Protein AF-A0A5M9JZ48-F1 (afdb_monomer_lite)

Organism: Monilinia fructicola (NCBI:txid38448)

Foldseek 3Di:
DVVVCPPPNDDPDDLPDQPDDVVNVVVVVVCVVVVFDPPDDPPCPPPPDLVQFQEEEEEACLQAPVNDDQPPDPVSNPDPPDDDGGNLRVCCVVSVVSNHHYDYAHLYVAQDDADFDDQVVFPPFDDDWDDPDLVPDDDTDDDDGHGDDDAQKWWFKDDPDDDDWDKWKWWDWLNDTFWTCVQFDHGHITTGDDDDDPPDDTDDIDIDIDGPPPDDIDIDITIHYDDPDPVSNVVSVVSVVVTQAYEYEFEADDGPRDDDPVPPDGPPPPPVPPVVQVVPPHHYDYGYD

Secondary structure (DSSP, 8-state):
-GGGTTTTS-----TT-----HHHHHHHHHHHHHH-------SS--S--TTT-SEEEEESGGGTTT---S-SS-TT---S---PPPHHHHHHHHHHHTT-EEEEE--S--SS-PPBPPGGG-SS-----B-SSTTS-SPPBP--------SSEEEEEE--S------EEEEEETTEEEEE-TT--TT-EEE------TTPPP----EEEE----SSS--EEEEEE----HHHHHHHHHHHHHSSEEEEE-----BTTB--TT-S--SS---TTTTHHHHSSS-EEEE--

InterPro domains:
  IPR036881 Glycoside hydrolase family 3 C-terminal domain superfamily [G3DSA:3.40.50.1700] (20-220)
  IPR050288 Cellulose-degrading glycosyl hydrolase 3 [PTHR42715] (2-260)

Structure (mmCIF, N/CA/C/O backbone):
data_AF-A0A5M9JZ48-F1
#
_entry.id   AF-A0A5M9JZ48-F1
#
loop_
_atom_site.group_PDB
_atom_site.id
_atom_site.type_symbol
_atom_site.label_atom_id
_atom_site.label_alt_id
_atom_site.label_comp_id
_atom_site.label_asym_id
_atom_site.label_entity_id
_atom_site.label_seq_id
_atom_site.pdbx_PDB_ins_code
_atom_site.Cartn_x
_atom_site.Cartn_y
_atom_site.Cartn_z
_atom_site.occupancy
_atom_site.B_iso_or_equiv
_atom_site.auth_seq_id
_atom_site.auth_comp_id
_atom_site.auth_asym_id
_atom_site.auth_atom_id
_atom_site.pdbx_PDB_model_num
ATOM 1 N N . MET A 1 1 ? -27.097 14.908 -26.640 1.00 78.12 1 MET A N 1
ATOM 2 C CA . MET A 1 1 ? -26.766 16.349 -26.533 1.00 78.12 1 MET A CA 1
ATOM 3 C C . MET A 1 1 ? -28.037 17.168 -26.395 1.00 78.12 1 MET A C 1
ATOM 5 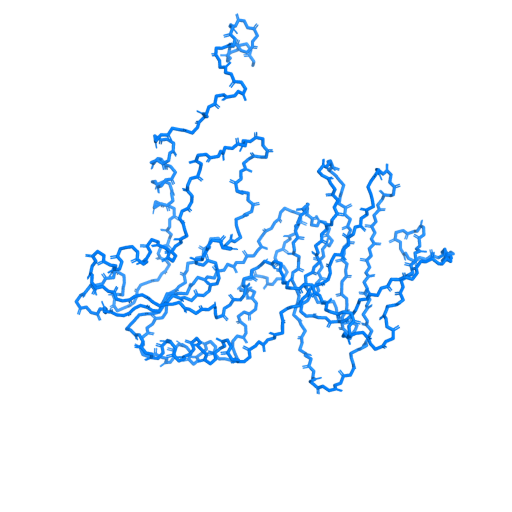O O . MET A 1 1 ? -28.305 17.547 -25.269 1.00 78.12 1 MET A O 1
ATOM 9 N N . PHE A 1 2 ? -28.843 17.343 -27.452 1.00 92.31 2 PHE A N 1
ATOM 10 C CA . PHE A 1 2 ? -30.148 18.035 -27.401 1.00 92.31 2 PHE A CA 1
ATOM 11 C C . PHE A 1 2 ? -31.048 17.584 -26.231 1.00 92.31 2 PHE A C 1
ATOM 13 O O . PHE A 1 2 ? -31.447 18.401 -25.417 1.00 92.31 2 PHE A O 1
ATOM 20 N N . GLU A 1 3 ? -31.246 16.272 -26.065 1.00 91.44 3 GLU A N 1
ATOM 21 C CA . GLU A 1 3 ? -32.002 15.653 -24.954 1.00 91.44 3 GLU A CA 1
ATOM 22 C C . GLU A 1 3 ? -31.533 16.052 -23.538 1.00 91.44 3 GLU A C 1
ATOM 24 O O . GLU A 1 3 ? -32.320 16.041 -22.599 1.00 91.44 3 GLU A O 1
ATOM 29 N N . PHE A 1 4 ? -30.265 16.443 -23.385 1.00 85.62 4 PHE A N 1
ATOM 30 C CA . PHE A 1 4 ? -29.664 16.878 -22.119 1.00 85.62 4 PHE A CA 1
ATOM 31 C C . PHE A 1 4 ? -29.453 18.405 -22.070 1.00 85.62 4 PHE A C 1
ATOM 33 O O . PHE A 1 4 ? -28.600 18.884 -21.330 1.00 85.62 4 PHE A O 1
ATOM 40 N N . GLY A 1 5 ? -30.142 19.172 -22.922 1.00 89.81 5 GLY A N 1
ATOM 41 C CA . GLY A 1 5 ? -30.055 20.637 -22.995 1.00 89.81 5 GLY A CA 1
ATOM 42 C C . GLY A 1 5 ? -28.746 21.204 -23.565 1.00 89.81 5 GLY A C 1
ATOM 43 O O . GLY A 1 5 ? -28.693 22.384 -23.873 1.00 89.81 5 GLY A O 1
ATOM 44 N N . VAL A 1 6 ? -27.707 20.387 -23.789 1.00 88.69 6 VAL A N 1
ATOM 45 C CA . VAL A 1 6 ? -26.307 20.806 -24.069 1.00 88.69 6 VAL A CA 1
ATOM 46 C C . VAL A 1 6 ? -26.122 21.710 -25.309 1.00 88.69 6 VAL A C 1
ATOM 48 O O . VAL A 1 6 ? -25.043 22.263 -25.507 1.00 88.69 6 VAL A O 1
ATOM 51 N N . VAL A 1 7 ? -27.139 21.846 -26.164 1.00 92.31 7 VAL A N 1
ATOM 52 C CA . VAL A 1 7 ? -27.124 22.722 -27.353 1.00 92.31 7 VAL A CA 1
ATOM 53 C C . VAL A 1 7 ? -28.113 23.888 -27.238 1.00 92.31 7 VAL A C 1
ATOM 55 O O . VAL A 1 7 ? -27.815 24.976 -27.726 1.00 92.31 7 VAL A O 1
ATOM 58 N N . ASP A 1 8 ? -29.257 23.668 -26.585 1.00 93.25 8 ASP A N 1
ATOM 59 C CA . ASP A 1 8 ? -30.424 24.556 -26.658 1.00 93.25 8 ASP A CA 1
ATOM 60 C C . ASP A 1 8 ? -30.665 25.336 -25.349 1.00 93.25 8 ASP A C 1
ATOM 62 O O . ASP A 1 8 ? -31.279 26.401 -25.374 1.00 93.25 8 ASP A O 1
ATOM 66 N N . GLU A 1 9 ? -30.153 24.840 -24.216 1.00 91.06 9 GLU A N 1
ATOM 67 C CA . GLU A 1 9 ? -30.253 25.469 -22.895 1.00 91.06 9 GLU A CA 1
ATOM 68 C C . GLU A 1 9 ? -28.939 26.186 -22.520 1.00 91.06 9 GLU A C 1
ATOM 70 O O . GLU A 1 9 ? -27.851 25.619 -22.687 1.00 91.06 9 GLU A O 1
ATOM 75 N N . PRO A 1 10 ? -28.983 27.414 -21.966 1.00 87.69 10 PRO A N 1
ATOM 76 C CA . PRO A 1 10 ? -27.787 28.094 -21.474 1.00 87.69 10 PRO A CA 1
ATOM 77 C C . PRO A 1 10 ? -27.109 27.323 -20.332 1.00 87.69 10 PRO A C 1
ATOM 79 O O . PRO A 1 10 ? -27.742 26.982 -19.333 1.00 87.69 10 PRO A O 1
ATOM 82 N N . VAL A 1 11 ? -25.793 27.109 -20.427 1.00 86.38 11 VAL A N 1
ATOM 83 C CA . VAL A 1 11 ? -25.014 26.472 -19.352 1.00 86.38 11 VAL A CA 1
ATOM 84 C C . VAL A 1 11 ? -25.011 27.366 -18.107 1.00 86.38 11 VAL A C 1
ATOM 86 O O . VAL A 1 11 ? -24.460 28.464 -18.122 1.00 86.38 11 VAL A O 1
ATOM 89 N N . THR A 1 12 ? -25.613 26.879 -17.021 1.00 84.69 12 THR A N 1
ATOM 90 C CA . THR A 1 12 ? -25.760 27.598 -15.740 1.00 84.69 12 THR A CA 1
ATOM 91 C C . THR A 1 12 ? -24.624 27.349 -14.743 1.00 84.69 12 THR A C 1
ATOM 93 O O . THR A 1 12 ? -24.507 28.070 -13.753 1.00 84.69 12 THR A O 1
ATOM 96 N N . GLY A 1 13 ? -23.787 26.334 -14.980 1.00 82.81 13 GLY A N 1
ATOM 97 C CA . GLY A 1 13 ? -22.618 26.022 -14.153 1.00 82.81 13 GLY A CA 1
ATOM 98 C C . GLY A 1 13 ? -21.387 26.875 -14.483 1.00 82.81 13 GLY A C 1
ATOM 99 O O . GLY A 1 13 ? -21.323 27.532 -15.519 1.00 82.81 13 GLY A O 1
ATOM 100 N N . SER A 1 14 ? -20.370 26.813 -13.619 1.00 82.50 14 SER A N 1
ATOM 101 C CA . SER A 1 14 ? -19.037 27.379 -13.876 1.00 82.50 14 SER A CA 1
ATOM 102 C C . SER A 1 14 ? -17.964 26.299 -13.786 1.00 82.50 14 SER A C 1
ATOM 104 O O . SER A 1 14 ? -17.999 25.425 -12.925 1.00 82.50 14 SER A O 1
ATOM 106 N N . GLU A 1 15 ? -16.950 26.446 -14.630 1.00 77.75 15 GLU A N 1
ATOM 107 C CA . GLU A 1 15 ? -15.680 25.725 -14.635 1.00 77.75 15 GLU A CA 1
ATOM 108 C C . GLU A 1 15 ? -14.850 25.886 -13.344 1.00 77.75 15 GLU A C 1
ATOM 110 O O . GLU A 1 15 ? -13.867 25.176 -13.152 1.00 77.75 15 GLU A O 1
ATOM 115 N N . LYS A 1 16 ? -15.236 26.821 -12.463 1.00 76.56 16 LYS A N 1
ATOM 116 C CA . LYS A 1 16 ? -14.658 27.035 -11.125 1.00 76.56 16 LYS A CA 1
ATOM 117 C C . LYS A 1 16 ? -15.596 26.606 -9.987 1.00 76.56 16 LYS A C 1
ATOM 119 O O . LYS A 1 16 ? -15.284 26.853 -8.823 1.00 76.56 16 LYS A O 1
ATOM 124 N N . GLY A 1 17 ? -16.756 26.024 -10.299 1.00 76.50 17 GLY A N 1
ATOM 125 C CA . GLY A 1 17 ? -17.706 25.546 -9.297 1.00 76.50 17 GLY A CA 1
ATOM 126 C C . GLY A 1 17 ? -17.156 24.345 -8.526 1.00 76.50 17 GLY A C 1
ATOM 127 O O . GLY A 1 17 ? -16.660 23.392 -9.125 1.00 76.50 17 GLY A O 1
ATOM 128 N N . VAL A 1 18 ? -17.268 24.366 -7.196 1.00 76.81 18 VAL A N 1
ATOM 129 C CA . VAL A 1 18 ? -16.944 23.199 -6.363 1.00 76.81 18 VAL A CA 1
ATOM 130 C C . VAL A 1 18 ? -18.074 22.182 -6.519 1.00 76.81 18 VAL A C 1
ATOM 132 O O . VAL A 1 18 ? -19.159 22.360 -5.976 1.00 76.81 18 VAL A O 1
ATOM 135 N N . ALA A 1 19 ? -17.826 21.122 -7.291 1.00 78.44 19 ALA A N 1
ATOM 136 C CA . ALA A 1 19 ? -18.808 20.065 -7.551 1.00 78.44 19 ALA A CA 1
ATOM 137 C C . ALA A 1 19 ? -19.012 19.103 -6.360 1.00 78.44 19 ALA A C 1
ATOM 139 O O . ALA A 1 19 ? -19.922 18.277 -6.378 1.00 78.44 19 ALA A O 1
ATOM 140 N N . ARG A 1 20 ? -18.162 19.175 -5.330 1.00 79.94 20 ARG A N 1
ATOM 141 C CA . ARG A 1 20 ? -18.218 18.336 -4.128 1.00 79.94 20 ARG A CA 1
ATOM 142 C C . ARG A 1 20 ? -19.076 19.014 -3.052 1.00 79.94 20 ARG A C 1
ATOM 144 O O . ARG A 1 20 ? -18.706 20.063 -2.535 1.00 79.94 20 ARG A O 1
ATOM 151 N N . THR A 1 21 ? -20.220 18.415 -2.735 1.00 84.69 21 THR A N 1
ATOM 152 C CA . THR A 1 21 ? -21.117 18.809 -1.633 1.00 84.69 21 THR A CA 1
ATOM 153 C C . THR A 1 21 ? -20.935 17.867 -0.440 1.00 84.69 21 THR A C 1
ATOM 155 O O . THR A 1 21 ? -20.245 16.852 -0.560 1.00 84.69 21 THR A O 1
ATOM 158 N N . GLN A 1 22 ? -21.571 18.168 0.699 1.00 86.81 22 GLN A N 1
ATOM 159 C CA . GLN A 1 22 ? -21.637 17.213 1.811 1.00 86.81 22 GLN A CA 1
ATOM 160 C C . GLN A 1 22 ? -22.385 15.941 1.387 1.00 86.81 22 GLN A C 1
ATOM 162 O O . GLN A 1 22 ? -21.869 14.852 1.581 1.00 86.81 22 GLN A O 1
ATOM 167 N N . ASP A 1 23 ? -23.505 16.076 0.673 1.00 89.56 23 ASP A N 1
ATOM 168 C CA . ASP A 1 23 ? -24.294 14.963 0.130 1.00 89.56 23 ASP A CA 1
ATOM 169 C C . ASP A 1 23 ? -23.437 13.999 -0.723 1.00 89.56 23 ASP A C 1
ATOM 171 O O . ASP A 1 23 ? -23.608 12.782 -0.669 1.00 89.56 23 ASP A O 1
ATOM 175 N N . HIS A 1 24 ? -22.475 14.529 -1.494 1.00 88.12 24 HIS A N 1
ATOM 176 C CA . HIS A 1 24 ? -21.524 13.718 -2.262 1.00 88.12 24 HIS A CA 1
ATOM 177 C C . HIS A 1 24 ? -20.494 13.001 -1.372 1.00 88.12 24 HIS A C 1
ATOM 179 O O . HIS A 1 24 ? -20.071 11.897 -1.716 1.00 88.12 24 HIS A O 1
ATOM 185 N N . LEU A 1 25 ? -20.089 13.590 -0.242 1.00 85.44 25 LEU A N 1
ATOM 186 C CA . LEU A 1 25 ? -19.209 12.947 0.741 1.00 85.44 25 LEU A CA 1
ATOM 187 C C . LEU A 1 25 ? -19.952 11.854 1.524 1.00 85.44 25 LEU A C 1
ATOM 189 O O . LEU A 1 25 ? -19.452 10.736 1.597 1.00 85.44 25 LEU A O 1
ATOM 193 N N . ASP A 1 26 ? -21.158 12.140 2.012 1.00 90.12 26 ASP A N 1
ATOM 194 C CA . ASP A 1 26 ? -22.003 11.212 2.777 1.00 90.12 26 ASP A CA 1
ATOM 195 C C . ASP A 1 26 ? -22.386 9.980 1.935 1.00 90.12 26 ASP A C 1
ATOM 197 O O . ASP A 1 26 ? -22.324 8.840 2.405 1.00 90.12 26 ASP A O 1
ATOM 201 N N . LEU A 1 27 ? -22.706 10.186 0.651 1.00 93.62 27 LEU A N 1
ATOM 202 C CA . LEU A 1 27 ? -22.925 9.097 -0.303 1.00 93.62 27 LEU A CA 1
ATOM 203 C C . LEU A 1 27 ? -21.637 8.305 -0.575 1.00 93.62 27 LEU A C 1
ATOM 205 O O . LEU A 1 27 ? -21.685 7.081 -0.649 1.00 93.62 27 LEU A O 1
ATOM 209 N N . THR A 1 28 ? -20.482 8.971 -0.695 1.00 88.56 28 THR A N 1
ATOM 210 C CA . THR A 1 28 ? -19.191 8.281 -0.885 1.00 88.56 28 THR A CA 1
ATOM 211 C C . THR A 1 28 ? -18.834 7.425 0.332 1.00 88.56 28 THR A C 1
ATOM 213 O O . THR A 1 28 ? -18.385 6.293 0.164 1.00 88.56 28 THR A O 1
ATOM 216 N N . GLN A 1 29 ? -19.078 7.926 1.547 1.00 89.25 29 GLN A N 1
ATOM 217 C CA . GLN A 1 29 ? -18.900 7.166 2.784 1.00 89.25 29 GLN A CA 1
ATOM 218 C C . GLN A 1 29 ? -19.852 5.964 2.832 1.00 89.25 29 GLN A C 1
ATOM 220 O O . GLN A 1 29 ? -19.397 4.853 3.077 1.00 89.25 29 GLN A O 1
ATOM 225 N N . THR A 1 30 ? -21.136 6.156 2.514 1.00 95.38 30 THR A N 1
ATOM 226 C CA . THR A 1 30 ? -22.128 5.067 2.481 1.00 95.38 30 THR A CA 1
ATOM 227 C C . THR A 1 30 ? -21.719 3.965 1.496 1.00 95.38 30 THR A C 1
ATOM 229 O O . THR A 1 30 ? -21.718 2.790 1.847 1.00 95.38 30 THR A O 1
ATOM 232 N N . LEU A 1 31 ? -21.290 4.332 0.282 1.00 95.25 31 LEU A N 1
ATOM 233 C CA . LEU A 1 31 ? -20.820 3.379 -0.732 1.00 95.25 31 LEU A CA 1
ATOM 234 C C . LEU A 1 31 ? -19.536 2.641 -0.315 1.00 95.25 31 LEU A C 1
ATOM 236 O O . LEU A 1 31 ? -19.347 1.489 -0.702 1.00 95.25 31 LEU A O 1
ATOM 240 N N . ALA A 1 32 ? -18.662 3.276 0.470 1.00 91.19 32 ALA A N 1
ATOM 241 C CA . ALA A 1 32 ? -17.486 2.622 1.039 1.00 91.19 32 ALA A CA 1
ATOM 242 C C . ALA A 1 32 ? -17.865 1.654 2.175 1.00 91.19 32 ALA A C 1
ATOM 244 O O . ALA A 1 32 ? -17.390 0.522 2.196 1.00 91.19 32 ALA A O 1
ATOM 245 N N . GLU A 1 33 ? -18.753 2.062 3.086 1.00 91.81 33 GLU A N 1
ATOM 246 C CA . GLU A 1 33 ? -19.231 1.233 4.199 1.00 91.81 33 GLU A CA 1
ATOM 247 C C . GLU A 1 33 ? -20.012 -0.001 3.714 1.00 91.81 33 GLU A C 1
ATOM 249 O O . GLU A 1 33 ? -19.767 -1.107 4.195 1.00 91.81 33 GLU A O 1
ATOM 254 N N . GLU A 1 34 ? -20.893 0.155 2.720 1.00 96.12 34 GLU A N 1
ATOM 255 C CA . GLU A 1 34 ? -21.632 -0.955 2.097 1.00 96.12 34 GLU A CA 1
ATOM 256 C C . GLU A 1 34 ? -20.759 -1.819 1.164 1.00 96.12 34 GLU A C 1
ATOM 258 O O . GLU A 1 34 ? -21.084 -2.982 0.914 1.00 96.12 34 GLU A O 1
ATOM 263 N N . GLY A 1 35 ? -19.641 -1.282 0.661 1.00 95.06 35 GLY A N 1
ATOM 264 C CA . GLY A 1 35 ? -18.700 -1.990 -0.214 1.00 95.06 35 GLY A CA 1
ATOM 265 C C . GLY A 1 35 ? -17.728 -2.938 0.505 1.00 95.06 35 GLY A C 1
ATOM 266 O O . GLY A 1 35 ? -17.142 -3.815 -0.134 1.00 95.06 35 GLY A O 1
ATOM 267 N N . ILE A 1 36 ? -17.544 -2.800 1.823 1.00 94.12 36 ILE A N 1
ATOM 268 C CA . ILE A 1 36 ? -16.573 -3.595 2.592 1.00 94.12 36 ILE A CA 1
ATOM 269 C C . ILE A 1 36 ? -17.087 -5.021 2.848 1.00 94.12 36 ILE A C 1
ATOM 271 O O . ILE A 1 36 ? -18.057 -5.253 3.570 1.00 94.12 36 ILE A O 1
ATOM 275 N N . VAL A 1 37 ? -16.368 -6.018 2.321 1.00 96.06 37 VAL A N 1
ATOM 276 C CA . VAL A 1 37 ? -16.706 -7.441 2.484 1.00 96.06 37 VAL A CA 1
ATOM 277 C C . VAL A 1 37 ? -15.948 -8.067 3.659 1.00 96.06 37 VAL A C 1
ATOM 279 O O . VAL A 1 37 ? -14.735 -8.267 3.613 1.00 96.06 37 VAL A O 1
ATOM 282 N N . LEU A 1 38 ? -16.672 -8.470 4.708 1.00 95.06 38 LEU A N 1
ATOM 283 C CA . LEU A 1 38 ? -16.107 -9.203 5.848 1.00 95.06 38 LEU A CA 1
ATOM 284 C C . LEU A 1 38 ? -15.852 -10.683 5.499 1.00 95.06 38 LEU A C 1
ATOM 286 O O . LEU A 1 38 ? -16.641 -11.565 5.836 1.00 95.06 38 LEU A O 1
ATOM 290 N N . LEU A 1 39 ? -14.721 -10.965 4.845 1.00 96.12 39 LEU A N 1
ATOM 291 C CA . LEU A 1 39 ? -14.353 -12.308 4.362 1.00 96.12 39 LEU A CA 1
ATOM 292 C C . LEU A 1 39 ? -14.231 -13.374 5.470 1.00 96.12 39 LEU A C 1
ATOM 294 O O . LEU A 1 39 ? -14.404 -14.566 5.214 1.00 96.12 39 LEU A O 1
ATOM 298 N N . LYS A 1 40 ? -13.893 -12.974 6.703 1.00 93.94 40 LYS A N 1
ATOM 299 C CA . LYS A 1 40 ? -13.665 -13.882 7.837 1.00 93.94 40 LYS A CA 1
ATOM 300 C C . LYS A 1 40 ? -13.797 -13.124 9.160 1.00 93.94 40 LYS A C 1
ATOM 302 O O . LYS A 1 40 ? -13.259 -12.036 9.307 1.00 93.94 40 LYS A O 1
ATOM 307 N N . ASN A 1 41 ? -14.447 -13.732 10.151 1.00 94.44 41 ASN A N 1
ATOM 308 C CA . ASN A 1 41 ? -14.472 -13.261 11.540 1.00 94.44 41 ASN A CA 1
ATOM 309 C C . ASN A 1 41 ? -14.494 -14.485 12.464 1.00 94.44 41 ASN A C 1
ATOM 311 O O . ASN A 1 41 ? -15.366 -15.343 12.352 1.00 94.44 41 ASN A O 1
ATOM 315 N N . THR A 1 42 ? -13.500 -14.628 13.339 1.00 93.56 42 THR A N 1
ATOM 316 C CA . THR A 1 42 ? -13.325 -15.822 14.184 1.00 93.56 42 THR A CA 1
ATOM 317 C C . THR A 1 42 ? -13.088 -15.388 15.624 1.00 93.56 42 THR A C 1
ATOM 319 O O . THR A 1 42 ? -12.303 -14.475 15.852 1.00 93.56 42 THR A O 1
ATOM 322 N N . ASN A 1 43 ? -13.714 -16.063 16.593 1.00 92.56 43 ASN A N 1
ATOM 323 C CA . ASN A 1 43 ? -13.723 -15.687 18.019 1.00 92.56 43 ASN A CA 1
ATOM 324 C C . ASN A 1 43 ? -14.412 -14.330 18.311 1.00 92.56 43 ASN A C 1
ATOM 326 O O . ASN A 1 43 ? -14.100 -13.708 19.331 1.00 92.56 43 ASN A O 1
ATOM 330 N N . ALA A 1 44 ? -15.307 -13.874 17.418 1.00 93.75 44 ALA A N 1
ATOM 331 C CA . ALA A 1 44 ? -15.960 -12.560 17.467 1.00 93.75 44 ALA A CA 1
ATOM 332 C C . ALA A 1 44 ? -14.954 -11.439 17.797 1.00 93.75 44 ALA A C 1
ATOM 334 O O . ALA A 1 44 ? -15.000 -10.820 18.861 1.00 93.75 44 ALA A O 1
ATOM 335 N N . THR A 1 45 ? -13.956 -11.264 16.926 1.00 93.56 45 THR A N 1
ATOM 336 C CA . THR A 1 45 ? -12.970 -10.176 17.064 1.00 93.56 45 THR A CA 1
ATOM 337 C C . THR A 1 45 ? -13.511 -8.862 16.506 1.00 93.56 45 THR A C 1
ATOM 339 O O . THR A 1 45 ? -13.130 -7.804 16.994 1.00 93.56 45 THR A O 1
ATOM 342 N N . LEU A 1 46 ? -14.416 -8.937 15.524 1.00 95.25 46 LEU A N 1
ATOM 343 C CA . LEU A 1 46 ? -15.181 -7.798 15.022 1.00 95.25 46 LEU A CA 1
ATOM 344 C C . LEU A 1 46 ? -16.674 -7.955 15.394 1.00 95.25 46 LEU A C 1
ATOM 346 O O . LEU A 1 46 ? -17.173 -9.085 15.336 1.00 95.25 46 LEU A O 1
ATOM 350 N N . PRO A 1 47 ? -17.395 -6.871 15.751 1.00 95.00 47 PRO A N 1
ATOM 351 C CA . PRO A 1 47 ? -16.875 -5.524 16.017 1.00 95.00 47 PRO A CA 1
ATOM 352 C C . PRO A 1 47 ? -15.898 -5.508 17.208 1.00 95.00 47 PRO A C 1
ATOM 354 O O . PRO A 1 47 ? -15.896 -6.428 18.026 1.00 95.00 47 PRO A O 1
ATOM 357 N N . ILE A 1 48 ? -15.035 -4.490 17.273 1.00 93.94 48 ILE A N 1
ATOM 358 C CA . ILE A 1 48 ? -13.993 -4.394 18.305 1.00 93.94 48 ILE A CA 1
ATOM 359 C C . ILE A 1 48 ? -14.653 -4.145 19.666 1.00 93.94 48 ILE A C 1
ATOM 361 O O . ILE A 1 48 ? -15.202 -3.077 19.923 1.00 93.94 48 ILE A O 1
ATOM 365 N N . ASP A 1 49 ? -14.592 -5.142 20.547 1.00 94.12 49 ASP A N 1
ATOM 366 C CA . ASP A 1 49 ? -15.090 -5.029 21.917 1.00 94.12 49 ASP A CA 1
ATOM 367 C C . ASP A 1 49 ? -14.093 -4.265 22.804 1.00 94.12 49 ASP A C 1
ATOM 369 O O . ASP A 1 49 ? -13.016 -4.762 23.148 1.00 94.12 49 ASP A O 1
ATOM 373 N N . VAL A 1 50 ? -14.494 -3.061 23.216 1.00 94.12 50 VAL A N 1
ATOM 374 C CA . VAL A 1 50 ? -13.730 -2.154 24.087 1.00 94.12 50 VAL A CA 1
ATOM 375 C C . VAL A 1 50 ? -13.461 -2.721 25.486 1.00 94.12 50 VAL A C 1
ATOM 377 O O . VAL A 1 50 ? -12.626 -2.178 26.208 1.00 94.12 50 VAL A O 1
ATOM 380 N N . LEU A 1 51 ? -14.167 -3.771 25.918 1.00 94.44 51 LEU A N 1
ATOM 381 C CA . LEU A 1 51 ? -13.916 -4.467 27.187 1.00 94.44 51 LEU A CA 1
ATOM 382 C C . LEU A 1 51 ? -12.816 -5.532 27.052 1.00 94.44 51 LEU A C 1
ATOM 384 O O . LEU A 1 51 ? -12.149 -5.853 28.034 1.00 94.44 51 LEU A O 1
ATOM 388 N N . LYS A 1 52 ? -12.623 -6.051 25.836 1.00 94.19 52 LYS A N 1
ATOM 389 C CA . LYS A 1 52 ? -11.712 -7.148 25.472 1.00 94.19 52 LYS A CA 1
ATOM 390 C C . LYS A 1 52 ? -10.374 -6.652 24.919 1.00 94.19 52 LYS A C 1
ATOM 392 O O . LYS A 1 52 ? -9.362 -7.322 25.103 1.00 94.19 52 LYS A O 1
ATOM 397 N N . TYR A 1 53 ? -10.369 -5.493 24.261 1.00 95.81 53 TYR A N 1
ATOM 398 C CA . TYR A 1 53 ? -9.195 -4.895 23.625 1.00 95.81 53 TYR A CA 1
ATOM 399 C C . TYR A 1 53 ? -8.943 -3.487 24.181 1.00 95.81 53 TYR A C 1
ATOM 401 O O . TYR A 1 53 ? -9.809 -2.619 24.079 1.00 95.81 53 TYR A O 1
ATOM 409 N N . LYS A 1 54 ? -7.764 -3.250 24.777 1.00 97.25 54 LYS A N 1
ATOM 410 C CA . LYS A 1 54 ? -7.350 -1.938 25.318 1.00 97.25 54 LYS A CA 1
ATOM 411 C C . LYS A 1 54 ? -6.149 -1.331 24.603 1.00 97.25 54 LYS A C 1
ATOM 413 O O . LYS A 1 54 ? -5.918 -0.127 24.709 1.00 97.25 54 LYS A O 1
ATOM 418 N N . THR A 1 55 ? -5.419 -2.146 23.856 1.00 98.06 55 THR A N 1
ATOM 419 C CA . THR A 1 55 ? -4.262 -1.749 23.058 1.00 98.06 55 THR A CA 1
ATOM 420 C C . THR A 1 55 ? -4.377 -2.316 21.643 1.00 98.06 55 THR A C 1
ATOM 422 O O . THR A 1 55 ? -4.646 -3.506 21.462 1.00 98.06 55 THR A O 1
ATOM 425 N N . ILE A 1 56 ? -4.188 -1.460 20.637 1.00 97.81 56 ILE A N 1
ATOM 426 C CA . ILE A 1 56 ? -4.215 -1.817 19.215 1.00 97.81 56 ILE A CA 1
ATOM 427 C C . ILE A 1 56 ? -2.868 -1.464 18.580 1.00 97.81 56 ILE A C 1
ATOM 429 O O . ILE A 1 56 ? -2.407 -0.324 18.669 1.00 97.81 56 ILE A O 1
ATOM 433 N N . GLY A 1 57 ? -2.265 -2.439 17.903 1.00 97.12 57 GLY A N 1
ATOM 434 C CA . GLY A 1 57 ? -1.165 -2.220 16.969 1.00 97.12 57 GLY A CA 1
ATOM 435 C C . GLY A 1 57 ? -1.714 -2.097 15.552 1.00 97.12 57 GLY A C 1
ATOM 436 O O . GLY A 1 57 ? -2.433 -2.985 15.093 1.00 97.12 57 GLY A O 1
ATOM 437 N N . VAL A 1 58 ? -1.388 -1.009 14.862 1.00 96.38 58 VAL A N 1
ATOM 438 C CA . VAL A 1 58 ? -1.679 -0.812 13.439 1.00 96.38 58 VAL A CA 1
ATOM 439 C C . VAL A 1 58 ? -0.391 -0.998 12.645 1.00 96.38 58 VAL A C 1
ATOM 441 O O . VAL A 1 58 ? 0.651 -0.443 12.995 1.00 96.38 58 VAL A O 1
ATOM 444 N N . PHE A 1 59 ? -0.470 -1.781 11.576 1.00 93.88 59 PHE A N 1
ATOM 445 C CA . PHE A 1 59 ? 0.669 -2.194 10.765 1.00 93.88 59 PHE A CA 1
ATOM 446 C C . PHE A 1 59 ? 0.398 -1.945 9.282 1.00 93.88 59 PHE A C 1
ATOM 448 O O . PHE A 1 59 ? -0.746 -2.057 8.846 1.00 93.88 59 PHE A O 1
ATOM 455 N N . GLY A 1 60 ? 1.447 -1.668 8.508 1.00 90.12 60 GLY A N 1
ATOM 456 C CA . GLY A 1 60 ? 1.368 -1.439 7.065 1.00 90.12 60 GLY A CA 1
ATOM 457 C C . GLY A 1 60 ? 1.207 0.035 6.702 1.00 90.12 60 GLY A C 1
ATOM 458 O O . GLY A 1 60 ? 0.309 0.721 7.194 1.00 90.12 60 GLY A O 1
ATOM 459 N N . ILE A 1 61 ? 2.056 0.521 5.790 1.00 89.44 61 ILE A N 1
ATOM 460 C CA . ILE A 1 61 ? 2.030 1.921 5.333 1.00 89.44 61 ILE A CA 1
ATOM 461 C C . ILE A 1 61 ? 0.706 2.318 4.660 1.00 89.44 61 ILE A C 1
ATOM 463 O O . ILE A 1 61 ? 0.324 3.488 4.702 1.00 89.44 61 ILE A O 1
ATOM 467 N N . ASP A 1 62 ? -0.030 1.354 4.103 1.00 88.88 62 ASP A N 1
ATOM 468 C CA . ASP A 1 62 ? -1.321 1.573 3.439 1.00 88.88 62 ASP A CA 1
ATOM 469 C C . ASP A 1 62 ? -2.454 1.932 4.421 1.00 88.88 62 ASP A C 1
ATOM 471 O O . ASP A 1 62 ? -3.519 2.383 4.000 1.00 88.88 62 ASP A O 1
ATOM 475 N N . GLY A 1 63 ? -2.210 1.813 5.732 1.00 90.81 63 GLY A N 1
ATOM 476 C CA . GLY A 1 63 ? -3.059 2.391 6.775 1.00 90.81 63 GLY A CA 1
ATOM 477 C C . GLY A 1 63 ? -2.830 3.891 6.999 1.00 90.81 63 GLY A C 1
ATOM 478 O O . GLY A 1 63 ? -3.552 4.496 7.783 1.00 90.81 63 GLY A O 1
ATOM 479 N N . THR A 1 64 ? -1.837 4.504 6.347 1.00 92.25 64 THR A N 1
ATOM 480 C CA . THR A 1 64 ? -1.437 5.915 6.525 1.00 92.25 64 THR A CA 1
ATOM 481 C C . THR A 1 64 ? -1.755 6.767 5.290 1.00 92.25 64 THR A C 1
ATOM 483 O O . THR A 1 64 ? -2.111 6.245 4.236 1.00 92.25 64 THR A O 1
ATOM 486 N N . ASN A 1 65 ? -1.537 8.085 5.363 1.00 87.25 65 ASN A N 1
ATOM 487 C CA . ASN A 1 65 ? -1.674 9.003 4.217 1.00 87.25 65 ASN A CA 1
ATOM 488 C C . ASN A 1 65 ? -0.671 8.761 3.060 1.00 87.25 65 ASN A C 1
ATOM 490 O O . ASN A 1 65 ? -0.684 9.498 2.077 1.00 87.25 65 ASN A O 1
ATOM 494 N N . ALA A 1 66 ? 0.201 7.750 3.152 1.00 84.56 66 ALA A N 1
ATOM 495 C CA . ALA A 1 66 ? 1.025 7.272 2.038 1.00 84.56 66 ALA A CA 1
ATOM 496 C C . ALA A 1 66 ? 0.382 6.109 1.241 1.00 84.56 66 ALA A C 1
ATOM 498 O O . ALA A 1 66 ? 0.957 5.677 0.235 1.00 84.56 66 ALA A O 1
ATOM 499 N N . SER A 1 67 ? -0.804 5.640 1.652 1.00 81.62 67 SER A N 1
ATOM 500 C CA . SER A 1 67 ? -1.604 4.628 0.949 1.00 81.62 67 SER A CA 1
ATOM 501 C C . SER A 1 67 ? -1.806 4.972 -0.531 1.00 81.62 67 SER A C 1
ATOM 503 O O . SER A 1 67 ? -2.062 6.122 -0.900 1.00 81.62 67 SER A O 1
ATOM 505 N N . GLN A 1 68 ? -1.632 3.981 -1.406 1.00 69.31 68 GLN A N 1
ATOM 506 C CA . GLN A 1 68 ? -1.615 4.184 -2.856 1.00 69.31 68 GLN A CA 1
ATOM 507 C C . GLN A 1 68 ? -3.010 4.006 -3.472 1.00 69.31 68 GLN A C 1
ATOM 509 O O . GLN A 1 68 ? -3.349 2.921 -3.935 1.00 69.31 68 GLN A O 1
ATOM 514 N N . VAL A 1 69 ? -3.793 5.085 -3.575 1.00 66.38 69 VAL A N 1
ATOM 515 C CA . VAL A 1 69 ? -4.969 5.087 -4.466 1.00 66.38 69 VAL A CA 1
ATOM 516 C C . VAL A 1 69 ? -4.541 5.299 -5.922 1.00 66.38 69 VAL A C 1
ATOM 518 O O . VAL A 1 69 ? -3.685 6.138 -6.217 1.00 66.38 69 VAL A O 1
ATOM 521 N N . SER A 1 70 ? -5.141 4.540 -6.842 1.00 56.50 70 SER A N 1
ATOM 522 C CA . SER A 1 70 ? -4.863 4.603 -8.284 1.00 56.50 70 SER A CA 1
ATOM 523 C C . SER A 1 70 ? -5.200 5.971 -8.883 1.00 56.50 70 SER A C 1
ATOM 525 O O . SER A 1 70 ? -4.400 6.530 -9.634 1.00 56.50 70 SER A O 1
ATOM 527 N N . GLU A 1 71 ? -6.345 6.538 -8.495 1.00 60.16 71 GLU A N 1
ATOM 528 C CA . GLU A 1 71 ? -6.815 7.859 -8.913 1.00 60.16 71 GLU A CA 1
ATOM 529 C C . GLU A 1 71 ? -7.341 8.655 -7.706 1.00 60.16 71 GLU A C 1
ATOM 531 O O . GLU A 1 71 ? -8.500 8.544 -7.323 1.00 60.16 71 GLU A O 1
ATOM 536 N N . ASN A 1 72 ? -6.501 9.516 -7.114 1.00 51.97 72 ASN A N 1
ATOM 537 C CA . ASN A 1 72 ? -6.941 10.480 -6.082 1.00 51.97 72 ASN A CA 1
ATOM 538 C C . ASN A 1 72 ? -8.017 11.462 -6.604 1.00 51.97 72 ASN A C 1
ATOM 540 O O . ASN A 1 72 ? -8.766 12.052 -5.831 1.00 51.97 72 ASN A O 1
ATOM 544 N N . HIS A 1 73 ? -8.048 11.684 -7.920 1.00 53.12 73 HIS A N 1
ATOM 545 C CA . HIS A 1 73 ? -8.975 12.576 -8.608 1.00 53.12 73 HIS A CA 1
ATOM 546 C C . HIS A 1 73 ? -9.218 12.030 -10.016 1.00 53.12 73 HIS A C 1
ATOM 548 O O . HIS A 1 73 ? -8.254 11.663 -10.691 1.00 53.12 73 HIS A O 1
ATOM 554 N N . GLY A 1 74 ? -10.451 12.127 -10.523 1.00 51.31 74 GLY A N 1
ATOM 555 C CA . GLY A 1 74 ? -10.647 12.179 -11.972 1.00 51.31 74 GLY A CA 1
ATOM 556 C C . GLY A 1 74 ? -9.875 13.387 -12.517 1.00 51.31 74 GLY A C 1
ATOM 557 O O . GLY A 1 74 ? -10.036 14.491 -11.993 1.00 51.31 74 GLY A O 1
ATOM 558 N N . GLY A 1 75 ? -9.014 13.178 -13.520 1.00 49.59 75 GLY A N 1
ATOM 559 C CA . GLY A 1 75 ? -7.825 14.004 -13.825 1.00 49.59 75 GLY A CA 1
ATOM 560 C C . GLY A 1 75 ? -7.994 15.498 -14.163 1.00 49.59 75 GLY A C 1
ATOM 561 O O . GLY A 1 75 ? -7.019 16.139 -14.550 1.00 49.59 75 GLY A O 1
ATOM 562 N N . PHE A 1 76 ? -9.193 16.061 -14.015 1.00 51.91 76 PHE A N 1
ATOM 563 C CA . PHE A 1 76 ? -9.515 17.477 -14.221 1.00 51.91 76 PHE A CA 1
ATOM 564 C C . PHE A 1 76 ? -10.175 18.148 -12.998 1.00 51.91 76 PHE A C 1
ATOM 566 O O . PHE A 1 76 ? -10.334 19.368 -12.989 1.00 51.91 76 PHE A O 1
ATOM 573 N N . VAL A 1 77 ? -10.528 17.395 -11.947 1.00 55.88 77 VAL A N 1
ATOM 574 C CA . VAL A 1 77 ? -11.161 17.926 -10.724 1.00 55.88 77 VAL A CA 1
ATOM 575 C C . VAL A 1 77 ? -10.086 18.329 -9.711 1.00 55.88 77 VAL A C 1
ATOM 577 O O . VAL A 1 77 ? -9.758 17.582 -8.791 1.00 55.88 77 VAL A O 1
ATOM 580 N N . ILE A 1 78 ? -9.517 19.525 -9.886 1.00 53.81 78 ILE A N 1
ATOM 581 C CA . ILE A 1 78 ? -8.574 20.118 -8.924 1.00 53.81 78 ILE A CA 1
ATOM 582 C C . ILE A 1 78 ? -9.370 20.743 -7.771 1.00 53.81 78 ILE A C 1
ATOM 584 O O . ILE A 1 78 ? -9.732 21.918 -7.822 1.00 53.81 78 ILE A O 1
ATOM 588 N N . ASP A 1 79 ? -9.630 19.964 -6.723 1.00 61.12 79 ASP A N 1
ATOM 589 C CA . ASP A 1 79 ? -10.341 20.421 -5.527 1.00 61.12 79 ASP A CA 1
ATOM 590 C C . ASP A 1 79 ? -9.410 20.452 -4.309 1.00 61.12 79 ASP A C 1
ATOM 592 O O . ASP A 1 79 ? -8.776 19.460 -3.961 1.00 61.12 79 ASP A O 1
ATOM 596 N N . LYS A 1 80 ? -9.337 21.612 -3.650 1.00 63.75 80 LYS A N 1
ATOM 597 C CA . LYS A 1 80 ? -8.528 21.833 -2.439 1.00 63.75 80 LYS A CA 1
ATOM 598 C C . LYS A 1 80 ? -9.314 21.630 -1.141 1.00 63.75 80 LYS A C 1
ATOM 600 O O . LYS A 1 80 ? -8.749 21.822 -0.070 1.00 63.75 80 LYS A O 1
ATOM 605 N N . THR A 1 81 ? -10.604 21.306 -1.231 1.00 65.94 81 THR A N 1
ATOM 606 C CA . THR A 1 81 ? -11.492 21.074 -0.083 1.00 65.94 81 THR A CA 1
ATOM 607 C C . THR A 1 81 ? -11.647 19.592 0.270 1.00 65.94 81 THR A C 1
ATOM 609 O O . THR A 1 81 ? -12.248 19.272 1.291 1.00 65.94 81 THR A O 1
ATOM 612 N N . LEU A 1 82 ? -11.066 18.684 -0.526 1.00 69.25 82 LEU A N 1
ATOM 613 C CA . LEU A 1 82 ? -11.001 17.261 -0.203 1.00 69.25 82 LEU A CA 1
ATOM 614 C C . LEU A 1 82 ? -10.143 17.033 1.052 1.00 69.25 82 LEU A C 1
ATOM 616 O O . LEU A 1 82 ? -8.919 17.142 1.008 1.00 69.25 82 LEU A O 1
ATOM 620 N N . VAL A 1 83 ? -10.800 16.682 2.156 1.00 69.75 83 VAL A N 1
ATOM 621 C CA . VAL A 1 83 ? -10.156 16.191 3.377 1.00 69.75 83 VAL A CA 1
ATOM 622 C C . VAL A 1 83 ? -10.215 14.667 3.364 1.00 69.75 83 VAL A C 1
ATOM 624 O O . VAL A 1 83 ? -11.283 14.086 3.530 1.00 69.75 83 VAL A O 1
ATOM 627 N N . THR A 1 84 ? -9.070 14.022 3.161 1.00 75.81 84 THR A N 1
ATOM 628 C CA . THR A 1 84 ? -8.894 12.579 3.374 1.00 75.81 84 THR A CA 1
ATOM 629 C C . THR A 1 84 ? -8.267 12.343 4.744 1.00 75.81 84 THR A C 1
ATOM 631 O O . THR A 1 84 ? -7.169 12.843 4.990 1.00 75.81 84 THR A O 1
ATOM 634 N N . SER A 1 85 ? -8.914 11.557 5.603 1.00 85.00 85 SER A N 1
ATOM 635 C CA . SER A 1 85 ? -8.247 10.922 6.747 1.00 85.00 85 SER A CA 1
ATOM 636 C C . SER A 1 85 ? -7.692 9.564 6.320 1.00 85.00 85 SER A C 1
ATOM 638 O O . SER A 1 85 ? -8.349 8.841 5.569 1.00 85.00 85 SER A O 1
ATOM 640 N N . SER A 1 86 ? -6.530 9.170 6.839 1.00 90.94 86 SER A N 1
ATOM 641 C CA . SER A 1 86 ? -6.062 7.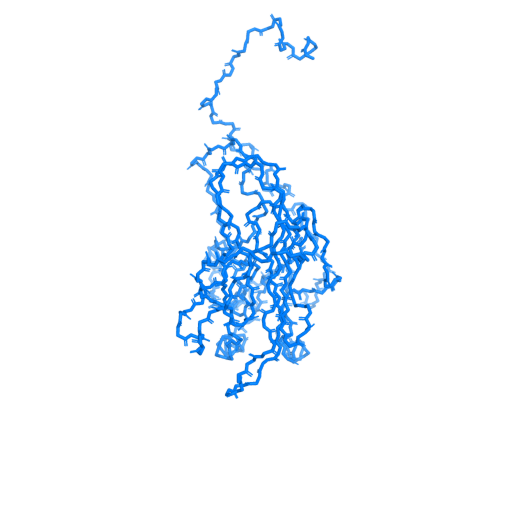786 6.711 1.00 90.94 86 SER A CA 1
ATOM 642 C C . SER A 1 86 ? -6.737 6.849 7.725 1.00 90.94 86 SER A C 1
ATOM 644 O O . SER A 1 86 ? -7.142 7.300 8.804 1.00 90.94 86 SER A O 1
ATOM 646 N N . PRO A 1 87 ? -6.820 5.532 7.444 1.00 94.19 87 PRO A N 1
ATOM 647 C CA . PRO A 1 87 ? -7.379 4.561 8.385 1.00 94.19 87 PRO A CA 1
ATOM 648 C C . PRO A 1 87 ? -6.736 4.608 9.779 1.00 94.19 87 PRO A C 1
ATOM 650 O O . PRO A 1 87 ? -7.434 4.502 10.784 1.00 94.19 87 PRO A O 1
ATOM 653 N N . LEU A 1 88 ? -5.420 4.828 9.864 1.00 95.81 88 LEU A N 1
ATOM 654 C CA . LEU A 1 88 ? -4.690 4.995 11.122 1.00 95.81 88 LEU A CA 1
ATOM 655 C C . LEU A 1 88 ? -5.190 6.204 11.927 1.00 95.81 88 LEU A C 1
ATOM 657 O O . LEU A 1 88 ? -5.318 6.106 13.144 1.00 95.81 88 LEU A O 1
ATOM 661 N N . GLU A 1 89 ? -5.473 7.334 11.280 1.00 95.44 89 GLU A N 1
ATOM 662 C CA . GLU A 1 89 ? -5.926 8.553 11.961 1.00 95.44 89 GLU A CA 1
ATOM 663 C C . GLU A 1 89 ? -7.339 8.393 12.527 1.00 95.44 89 GLU A C 1
ATOM 665 O O . GLU A 1 89 ? -7.578 8.767 13.678 1.00 95.44 89 GLU A O 1
ATOM 670 N N . GLU A 1 90 ? -8.244 7.756 11.780 1.00 94.69 90 GLU A N 1
ATOM 671 C CA . GLU A 1 90 ? -9.599 7.448 12.254 1.00 94.69 90 GLU A CA 1
ATOM 672 C C . GLU A 1 90 ? -9.603 6.357 13.341 1.00 94.69 90 GLU A C 1
ATOM 674 O O . GLU A 1 90 ? -10.298 6.496 14.349 1.00 94.69 90 GLU A O 1
ATOM 679 N N . ILE A 1 91 ? -8.746 5.331 13.239 1.00 96.62 91 ILE A N 1
ATOM 680 C CA . ILE A 1 91 ? -8.551 4.341 14.315 1.00 96.62 91 ILE A CA 1
ATOM 681 C C . ILE A 1 91 ? -7.971 5.009 15.576 1.00 96.62 91 ILE A C 1
ATOM 683 O O . ILE A 1 91 ? -8.426 4.722 16.682 1.00 96.62 91 ILE A O 1
ATOM 687 N N . ILE A 1 92 ? -7.016 5.938 15.448 1.00 97.44 92 ILE A N 1
ATOM 688 C CA . ILE A 1 92 ? -6.488 6.725 16.579 1.00 97.44 92 ILE A CA 1
ATOM 689 C C . ILE A 1 92 ? -7.582 7.610 17.202 1.00 97.44 92 ILE A C 1
ATOM 691 O O . ILE A 1 92 ? -7.620 7.767 18.425 1.00 97.44 92 ILE A O 1
ATOM 695 N N . LYS A 1 93 ? -8.452 8.215 16.387 1.00 96.62 93 LYS A N 1
ATOM 696 C CA . 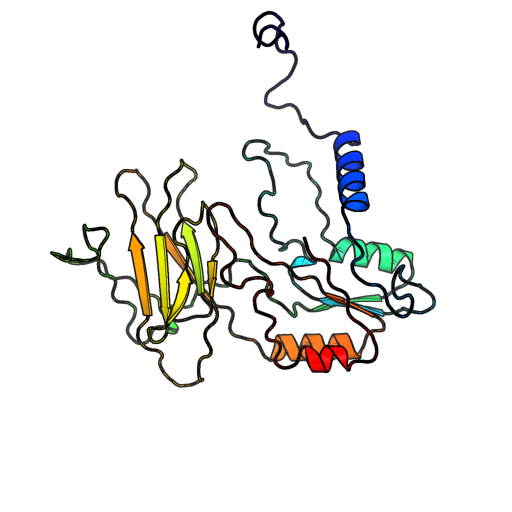LYS A 1 93 ? -9.556 9.085 16.820 1.00 96.62 93 LYS A CA 1
ATOM 697 C C . LYS A 1 93 ? -10.620 8.297 17.587 1.00 96.62 93 LYS A C 1
ATOM 699 O O . LYS A 1 93 ? -10.829 8.577 18.767 1.00 96.62 93 LYS A O 1
ATOM 704 N N . HIS A 1 94 ? -11.182 7.247 16.990 1.00 94.81 94 HIS A N 1
ATOM 705 C CA . HIS A 1 94 ? -12.143 6.370 17.664 1.00 94.81 94 HIS A CA 1
ATOM 706 C C . HIS A 1 94 ? -11.529 5.620 18.855 1.00 94.81 94 HIS A C 1
ATOM 708 O O . HIS A 1 94 ? -12.187 5.439 19.880 1.00 94.81 94 HIS A O 1
ATOM 714 N N . GLY A 1 95 ? -10.244 5.258 18.785 1.00 96.00 95 GLY A N 1
ATOM 715 C CA . GLY A 1 95 ? -9.511 4.692 19.916 1.00 96.00 95 GLY A CA 1
ATOM 716 C C . GLY A 1 95 ? -9.497 5.630 21.126 1.00 96.00 95 GLY A C 1
ATOM 717 O O . GLY A 1 95 ? -9.838 5.212 22.231 1.00 96.00 95 GLY A O 1
ATOM 718 N N . LYS A 1 96 ? -9.209 6.925 20.927 1.00 96.81 96 LYS A N 1
ATOM 719 C CA . LYS A 1 96 ? -9.277 7.942 21.996 1.00 96.81 96 LYS A CA 1
ATOM 720 C C . LYS A 1 96 ? -10.687 8.089 22.569 1.00 96.81 96 LYS A C 1
ATOM 722 O O . LYS A 1 96 ? -10.831 8.133 23.788 1.00 96.81 96 LYS A O 1
ATOM 727 N N . GLU A 1 97 ? -11.710 8.126 21.716 1.00 96.94 97 GLU A N 1
ATOM 728 C CA . GLU A 1 97 ? -13.124 8.205 22.124 1.00 96.94 97 GLU A CA 1
ATOM 729 C C . GLU A 1 97 ? -13.551 7.001 22.988 1.00 96.94 97 GLU A C 1
ATOM 731 O O . GLU A 1 97 ? -14.359 7.147 23.903 1.00 96.94 97 GLU A O 1
ATOM 736 N N . GLN A 1 98 ? -12.966 5.824 22.743 1.00 95.94 98 GLN A N 1
ATOM 737 C CA . GLN A 1 98 ? -13.270 4.563 23.434 1.00 95.94 98 GLN A CA 1
ATOM 738 C C . GLN A 1 98 ? -12.276 4.202 24.560 1.00 95.94 98 GLN A C 1
ATOM 740 O O . GLN A 1 98 ? -12.399 3.144 25.185 1.00 95.94 98 GLN A O 1
ATOM 745 N N . ASN A 1 99 ? -11.303 5.076 24.850 1.00 96.44 99 ASN A N 1
ATOM 746 C CA . ASN A 1 99 ? -10.196 4.840 25.786 1.00 96.44 99 ASN A CA 1
ATOM 747 C C . ASN A 1 99 ? -9.406 3.544 25.481 1.00 96.44 99 ASN A C 1
ATOM 749 O O . ASN A 1 99 ? -9.197 2.684 26.345 1.00 96.44 99 ASN A O 1
ATOM 753 N N . ILE A 1 100 ? -8.993 3.419 24.219 1.00 97.69 100 ILE A N 1
ATOM 754 C CA . ILE A 1 100 ? -8.095 2.406 23.662 1.00 97.69 100 ILE A CA 1
ATOM 755 C C . ILE A 1 100 ? -6.804 3.105 23.217 1.00 97.69 100 ILE A C 1
ATOM 757 O O . ILE A 1 100 ? -6.838 4.120 22.520 1.00 97.69 100 ILE A O 1
ATOM 761 N N . SER A 1 101 ? -5.652 2.550 23.595 1.00 97.94 101 SER A N 1
ATOM 762 C CA . SER A 1 101 ? -4.353 3.024 23.108 1.00 97.94 101 SER A CA 1
ATOM 763 C C . SER A 1 101 ? -4.066 2.456 21.719 1.00 97.94 101 SER A C 1
ATOM 765 O O . SER A 1 101 ? -4.217 1.253 21.502 1.00 97.94 101 SER A O 1
ATOM 767 N N . VAL A 1 102 ? -3.620 3.300 20.789 1.00 98.12 102 VAL A N 1
ATOM 768 C CA . VAL A 1 102 ? -3.283 2.911 19.413 1.00 98.12 102 VAL A CA 1
ATOM 769 C C . VAL A 1 102 ? -1.824 3.258 19.135 1.00 98.12 102 VAL A C 1
ATOM 771 O O . VAL A 1 102 ? -1.378 4.369 19.417 1.00 98.12 102 VAL A O 1
ATOM 774 N N . SER A 1 103 ? -1.075 2.301 18.596 1.00 97.88 103 SER A N 1
ATOM 775 C CA . SER A 1 103 ? 0.339 2.434 18.227 1.00 97.88 103 SER A CA 1
ATOM 776 C C . SER A 1 103 ? 0.568 1.918 16.808 1.00 97.88 103 SER A C 1
ATOM 778 O O . SER A 1 103 ? -0.178 1.063 16.339 1.00 97.88 103 SER A O 1
ATOM 780 N N . TYR A 1 104 ? 1.591 2.431 16.122 1.00 96.50 104 TYR A N 1
ATOM 781 C CA . TYR A 1 104 ? 1.871 2.125 14.716 1.00 96.50 104 TYR A CA 1
ATOM 782 C C . TYR A 1 104 ? 3.292 1.586 14.516 1.00 96.50 104 TYR A C 1
ATOM 784 O O . TYR A 1 104 ? 4.231 2.065 15.153 1.00 96.50 104 TYR A O 1
ATOM 792 N N . SER A 1 105 ? 3.449 0.638 13.592 1.00 94.00 105 SER A N 1
ATOM 793 C CA . SER A 1 105 ? 4.738 0.238 13.015 1.00 94.00 105 SER A CA 1
ATOM 794 C C . SER A 1 105 ? 4.578 0.033 11.510 1.00 94.00 105 SER A C 1
ATOM 796 O O . SER A 1 105 ? 3.546 -0.455 11.058 1.00 94.00 105 SER A O 1
ATOM 798 N N . GLU A 1 106 ? 5.593 0.386 10.718 1.00 86.38 106 GLU A N 1
ATOM 799 C CA . GLU A 1 106 ? 5.494 0.309 9.256 1.00 86.38 106 GLU A CA 1
ATOM 800 C C . GLU A 1 106 ? 5.230 -1.123 8.778 1.00 86.38 106 GLU A C 1
ATOM 802 O O . GLU A 1 106 ? 4.293 -1.317 8.015 1.00 86.38 106 GLU A O 1
ATOM 807 N N . ALA A 1 107 ? 5.985 -2.116 9.276 1.00 83.81 107 ALA A N 1
ATOM 808 C CA . ALA A 1 107 ? 5.942 -3.555 8.941 1.00 83.81 107 ALA A CA 1
ATOM 809 C C . ALA A 1 107 ? 6.108 -3.923 7.445 1.00 83.81 107 ALA A C 1
ATOM 811 O O . ALA A 1 107 ? 6.971 -4.730 7.104 1.00 83.81 107 ALA A O 1
ATOM 812 N N . TYR A 1 108 ? 5.335 -3.302 6.559 1.00 81.44 108 TYR A N 1
ATOM 813 C CA . TYR A 1 108 ? 5.307 -3.445 5.109 1.00 81.44 108 TYR A CA 1
ATOM 814 C C . TYR A 1 108 ? 5.458 -2.051 4.452 1.00 81.44 108 TYR A C 1
ATOM 816 O O . TYR A 1 108 ? 4.660 -1.160 4.755 1.00 81.44 108 TYR A O 1
ATOM 824 N N . PRO A 1 109 ? 6.455 -1.829 3.566 1.00 78.31 109 PRO A N 1
ATOM 825 C CA . PRO A 1 109 ? 6.754 -0.511 2.988 1.00 78.31 109 PRO A CA 1
ATOM 826 C C . PRO A 1 109 ? 5.850 -0.100 1.812 1.00 78.31 109 PRO A C 1
ATOM 828 O O . PRO A 1 109 ? 6.093 0.940 1.196 1.00 78.31 109 PRO A O 1
ATOM 831 N N . GLY A 1 110 ? 4.815 -0.885 1.501 1.00 81.38 110 GLY A N 1
ATOM 832 C CA . GLY A 1 110 ? 3.785 -0.530 0.525 1.00 81.38 110 GLY A CA 1
ATOM 833 C C . GLY A 1 110 ? 4.196 -0.672 -0.934 1.00 81.38 110 GLY A C 1
ATOM 834 O O . GLY A 1 110 ? 5.350 -0.913 -1.295 1.00 81.38 110 GLY A O 1
ATOM 835 N N . THR A 1 111 ? 3.224 -0.437 -1.810 1.00 76.88 111 THR A N 1
ATOM 836 C CA . THR A 1 111 ? 3.388 -0.512 -3.270 1.00 76.88 111 THR A CA 1
ATOM 837 C C . THR A 1 111 ? 3.908 0.793 -3.906 1.00 76.88 111 THR A C 1
ATOM 839 O O . THR A 1 111 ? 3.810 1.016 -5.121 1.00 76.88 111 THR A O 1
ATOM 842 N N . GLY A 1 112 ? 4.445 1.687 -3.069 1.00 78.06 112 GLY A N 1
ATOM 843 C CA . GLY A 1 112 ? 4.900 3.029 -3.419 1.00 78.06 112 GLY A CA 1
ATOM 844 C C . GLY A 1 112 ? 6.312 3.107 -4.012 1.00 78.06 112 GLY A C 1
ATOM 845 O O . GLY A 1 112 ? 6.968 2.114 -4.330 1.00 78.06 112 GLY A O 1
ATOM 846 N N . THR A 1 113 ? 6.784 4.346 -4.171 1.00 79.62 113 THR A N 1
ATOM 847 C CA . THR A 1 113 ? 8.130 4.663 -4.678 1.00 79.62 113 THR A CA 1
ATOM 848 C C . THR A 1 113 ? 9.142 4.615 -3.533 1.00 79.62 113 THR A C 1
ATOM 850 O O . THR A 1 113 ? 9.082 5.449 -2.633 1.00 79.62 113 THR A O 1
ATOM 853 N N . PHE A 1 114 ? 10.077 3.664 -3.568 1.00 82.56 114 PHE A N 1
ATOM 854 C CA . PHE A 1 114 ? 11.160 3.568 -2.580 1.00 82.56 114 PHE A CA 1
ATOM 855 C C . PHE A 1 114 ? 12.211 4.690 -2.740 1.00 82.56 114 PHE A C 1
ATOM 857 O O . PHE A 1 114 ? 12.254 5.339 -3.788 1.00 82.56 114 PHE A O 1
ATOM 864 N N . PRO A 1 115 ? 13.092 4.925 -1.746 1.00 84.00 115 PRO A N 1
ATOM 865 C CA . PRO A 1 115 ? 14.186 5.888 -1.873 1.00 84.00 115 PRO A CA 1
ATOM 866 C C . PRO A 1 115 ? 15.058 5.628 -3.110 1.00 84.00 115 PRO A C 1
ATOM 868 O O . PRO A 1 115 ? 15.448 4.483 -3.358 1.00 84.00 115 PRO A O 1
ATOM 871 N N . GLN A 1 116 ? 15.392 6.686 -3.865 1.00 82.56 116 GLN A N 1
ATOM 872 C CA . GLN A 1 116 ? 16.346 6.580 -4.974 1.00 82.56 116 GLN A CA 1
ATOM 873 C C . GLN A 1 116 ? 17.691 6.076 -4.449 1.00 82.56 116 GLN A C 1
ATOM 875 O O . GLN A 1 116 ? 18.167 6.466 -3.380 1.00 82.56 116 GLN A O 1
ATOM 880 N N . VAL A 1 117 ? 18.306 5.208 -5.237 1.00 78.69 117 VAL A N 1
ATOM 881 C CA . VAL A 1 117 ? 19.585 4.592 -4.921 1.00 78.69 117 VAL A CA 1
ATOM 882 C C . VAL A 1 117 ? 20.699 5.637 -4.858 1.00 78.69 117 VAL A C 1
ATOM 884 O O . VAL A 1 117 ? 20.829 6.492 -5.734 1.00 78.69 117 VAL A O 1
ATOM 887 N N . GLN A 1 118 ? 21.562 5.527 -3.849 1.00 81.19 118 GLN A N 1
ATOM 888 C CA . GLN A 1 118 ? 22.753 6.364 -3.741 1.00 81.19 118 GLN A CA 1
ATOM 889 C C . GLN A 1 118 ? 23.841 5.952 -4.745 1.00 81.19 118 GLN A C 1
ATOM 891 O O . GLN A 1 118 ? 24.123 4.773 -4.948 1.00 81.19 118 GLN A O 1
ATOM 896 N N . SER A 1 119 ? 24.533 6.940 -5.317 1.00 79.94 119 SER A N 1
ATOM 897 C CA . SER A 1 119 ? 25.546 6.731 -6.363 1.00 79.94 119 SER A CA 1
ATOM 898 C C . SER A 1 119 ? 26.814 5.983 -5.931 1.00 79.94 119 SER A C 1
ATOM 900 O O . SER A 1 119 ? 27.633 5.635 -6.779 1.00 79.94 119 SER A O 1
ATOM 902 N N . ASN A 1 120 ? 26.956 5.717 -4.632 1.00 82.38 120 ASN A N 1
ATOM 903 C CA . ASN A 1 120 ? 28.002 4.902 -4.012 1.00 82.38 120 ASN A CA 1
ATOM 904 C C . ASN A 1 120 ? 27.704 3.388 -4.041 1.00 82.38 120 ASN A C 1
ATOM 906 O O . ASN A 1 120 ? 28.610 2.600 -3.789 1.00 82.38 120 ASN A O 1
ATOM 910 N N . MET A 1 121 ? 26.476 2.967 -4.371 1.00 79.69 121 MET A N 1
ATOM 911 C CA . MET A 1 121 ? 26.112 1.549 -4.518 1.00 79.69 121 MET A CA 1
ATOM 912 C C . MET A 1 121 ? 26.585 0.953 -5.858 1.00 79.69 121 MET A C 1
ATOM 914 O O . MET A 1 121 ? 26.400 -0.235 -6.111 1.00 79.69 121 MET A O 1
ATOM 918 N N . PHE A 1 122 ? 27.210 1.767 -6.716 1.00 78.56 122 PHE A N 1
ATOM 919 C CA . PHE A 1 122 ? 27.716 1.383 -8.034 1.00 78.56 122 PHE A CA 1
ATOM 920 C C . PHE A 1 122 ? 29.241 1.332 -7.995 1.00 78.56 122 PHE A C 1
ATOM 922 O O . PHE A 1 122 ? 29.875 2.380 -7.889 1.00 78.56 122 PHE A O 1
ATOM 929 N N . LEU A 1 123 ? 29.826 0.136 -8.110 1.00 77.50 123 LEU A N 1
ATOM 930 C CA . LEU A 1 123 ? 31.286 -0.034 -8.085 1.00 77.50 123 LEU A CA 1
ATOM 931 C C . LEU A 1 123 ? 31.961 0.755 -9.223 1.00 77.50 123 LEU A C 1
ATOM 933 O O . LEU A 1 123 ? 32.829 1.584 -8.965 1.00 77.50 123 LEU A O 1
ATOM 937 N N . ASP A 1 124 ? 31.481 0.567 -10.457 1.00 80.50 124 ASP A N 1
ATOM 938 C CA . ASP A 1 124 ? 32.069 1.144 -11.679 1.00 80.50 124 ASP A CA 1
ATOM 939 C C . ASP A 1 124 ? 31.135 2.145 -12.405 1.00 80.50 124 ASP A C 1
ATOM 941 O O . ASP A 1 124 ? 31.386 2.548 -13.541 1.00 80.50 124 ASP A O 1
ATOM 945 N N . GLY A 1 125 ? 30.039 2.576 -11.764 1.00 74.38 125 GLY A N 1
ATOM 946 C CA . GLY A 1 125 ? 28.982 3.396 -12.385 1.00 74.38 125 GLY A CA 1
ATOM 947 C C . GLY A 1 125 ? 27.882 2.558 -13.055 1.00 74.38 125 GLY A C 1
ATOM 948 O O . GLY A 1 125 ? 27.505 1.533 -12.512 1.00 74.38 125 GLY A O 1
ATOM 949 N N . LEU A 1 126 ? 27.333 3.013 -14.193 1.00 72.88 126 LEU A N 1
ATOM 950 C CA . LEU A 1 126 ? 26.607 2.186 -15.179 1.00 72.88 126 LEU A CA 1
ATOM 951 C C . LEU A 1 126 ? 27.347 2.306 -16.510 1.00 72.88 126 LEU A C 1
ATOM 953 O O . LEU A 1 126 ? 28.050 3.288 -16.764 1.00 72.88 126 LEU A O 1
ATOM 957 N N . ASN A 1 127 ? 27.057 1.370 -17.406 1.00 75.56 127 ASN A N 1
ATOM 958 C CA . ASN A 1 127 ? 27.130 1.621 -18.836 1.00 75.56 127 ASN A CA 1
ATOM 959 C C . ASN A 1 127 ? 25.703 1.741 -19.394 1.00 75.56 127 ASN A C 1
ATOM 961 O O . ASN A 1 127 ? 24.853 0.913 -19.070 1.00 75.56 127 ASN A O 1
ATOM 965 N N . VAL A 1 128 ? 25.433 2.743 -20.234 1.00 74.75 128 VAL A N 1
ATOM 966 C CA . VAL A 1 128 ? 24.130 2.915 -20.896 1.00 74.75 128 VAL A CA 1
ATOM 967 C C . VAL A 1 128 ? 24.330 2.967 -22.402 1.00 74.75 128 VAL A C 1
ATOM 969 O O . VAL A 1 128 ? 25.027 3.831 -22.933 1.00 74.75 128 VAL A O 1
ATOM 972 N N . THR A 1 129 ? 23.685 2.024 -23.080 1.00 75.19 129 THR A N 1
ATOM 973 C CA . THR A 1 129 ? 23.766 1.828 -24.526 1.00 75.19 129 THR A CA 1
ATOM 974 C C . THR A 1 129 ? 22.477 2.319 -25.175 1.00 75.19 129 THR A C 1
ATOM 976 O O . THR A 1 129 ? 21.386 1.975 -24.725 1.00 75.19 129 THR A O 1
ATOM 979 N N . TYR A 1 130 ? 22.597 3.103 -26.248 1.00 73.50 130 TYR A N 1
ATOM 980 C CA . TYR A 1 130 ? 21.454 3.604 -27.012 1.00 73.50 130 TYR A CA 1
ATOM 981 C C . TYR A 1 130 ? 21.423 2.983 -28.409 1.00 73.50 130 TYR A C 1
ATOM 983 O O . TYR A 1 130 ? 22.353 3.150 -29.205 1.00 73.50 130 TYR A O 1
ATOM 991 N N . TRP A 1 131 ? 20.312 2.315 -28.714 1.00 69.38 131 TRP A N 1
ATOM 992 C CA . TRP A 1 131 ? 19.991 1.770 -30.031 1.00 69.38 131 TRP A CA 1
ATOM 993 C C . TRP A 1 131 ? 18.924 2.627 -30.716 1.00 69.38 131 TRP A C 1
ATOM 995 O O . TRP A 1 131 ? 18.118 3.281 -30.059 1.00 69.38 131 TRP A O 1
ATOM 1005 N N . THR A 1 132 ? 18.890 2.609 -32.048 1.00 73.50 132 THR A N 1
ATOM 1006 C CA . THR A 1 132 ? 17.809 3.223 -32.847 1.00 73.50 132 THR A CA 1
ATOM 1007 C C . THR A 1 132 ? 16.758 2.202 -33.294 1.00 73.50 132 THR A C 1
ATOM 1009 O O . THR A 1 132 ? 16.048 2.434 -34.269 1.00 73.50 132 THR A O 1
ATOM 1012 N N . THR A 1 133 ? 16.706 1.043 -32.637 1.00 71.69 133 THR A N 1
ATOM 1013 C CA . THR A 1 133 ? 15.879 -0.112 -32.999 1.00 71.69 133 THR A CA 1
ATOM 1014 C C . THR A 1 133 ? 15.197 -0.670 -31.751 1.00 71.69 133 THR A C 1
ATOM 1016 O O . THR A 1 133 ? 15.826 -0.821 -30.704 1.00 71.69 133 THR A O 1
ATOM 1019 N N . ALA A 1 134 ? 13.915 -1.023 -31.872 1.00 68.38 134 ALA A N 1
ATOM 1020 C CA . ALA A 1 134 ? 13.118 -1.582 -30.775 1.00 68.38 134 ALA A CA 1
ATOM 1021 C C . ALA A 1 134 ? 13.576 -2.986 -30.323 1.00 68.38 134 ALA A C 1
ATOM 1023 O O . ALA A 1 134 ? 13.144 -3.469 -29.285 1.00 68.38 134 ALA A O 1
ATOM 1024 N N . ASN A 1 135 ? 14.438 -3.653 -31.101 1.00 74.00 135 ASN A N 1
ATOM 1025 C CA . ASN A 1 135 ? 14.992 -4.977 -30.799 1.00 74.00 135 ASN A CA 1
ATOM 1026 C C . ASN A 1 135 ? 16.462 -4.940 -30.336 1.00 74.00 135 ASN A C 1
ATOM 1028 O O . ASN A 1 135 ? 17.095 -5.991 -30.260 1.00 74.00 135 ASN A O 1
ATOM 1032 N N . TRP A 1 136 ? 17.015 -3.749 -30.077 1.00 73.25 136 TRP A N 1
ATOM 1033 C CA . TRP A 1 136 ? 18.364 -3.557 -29.516 1.00 73.25 136 TRP A CA 1
ATOM 1034 C C . TRP A 1 136 ? 19.493 -4.126 -30.400 1.00 73.25 136 TRP A C 1
ATOM 1036 O O . TRP A 1 136 ? 20.543 -4.555 -29.920 1.00 73.25 136 TRP A O 1
ATOM 1046 N N . THR A 1 137 ? 19.288 -4.108 -31.724 1.00 78.06 137 THR A N 1
ATOM 1047 C CA . THR A 1 137 ? 20.270 -4.548 -32.733 1.00 78.06 137 THR A CA 1
ATOM 1048 C C . THR A 1 137 ? 20.764 -3.403 -33.621 1.00 78.06 137 THR A C 1
ATOM 1050 O O . THR A 1 137 ? 20.142 -2.343 -33.717 1.00 78.06 137 THR A O 1
ATOM 1053 N N . GLY A 1 138 ? 21.881 -3.620 -34.318 1.00 78.12 138 GLY A N 1
ATOM 1054 C CA . GLY A 1 138 ? 22.461 -2.638 -35.236 1.00 78.12 138 GLY A CA 1
ATOM 1055 C C . GLY A 1 138 ? 23.412 -1.644 -34.552 1.00 78.12 138 GLY A C 1
ATOM 1056 O O . GLY A 1 138 ? 23.893 -1.913 -33.450 1.00 78.12 138 GLY A O 1
ATOM 1057 N N . PRO A 1 139 ? 23.743 -0.518 -35.213 1.00 74.75 139 PRO A N 1
ATOM 1058 C CA . PRO A 1 139 ? 24.761 0.409 -34.729 1.00 74.75 139 PRO A CA 1
ATOM 1059 C C . PRO A 1 139 ? 24.379 1.076 -33.401 1.00 74.75 139 PRO A C 1
ATOM 1061 O O . PRO A 1 139 ? 23.410 1.833 -33.323 1.00 74.75 139 PRO A O 1
ATOM 1064 N N . VAL A 1 140 ? 25.192 0.845 -32.370 1.00 71.00 140 VAL A N 1
ATOM 1065 C CA . VAL A 1 140 ? 25.155 1.617 -31.122 1.00 71.00 140 VAL A CA 1
ATOM 1066 C C . VAL A 1 140 ? 25.543 3.064 -31.423 1.00 71.00 140 VAL A C 1
ATOM 1068 O O . VAL A 1 140 ? 26.576 3.310 -32.049 1.00 71.00 140 VAL A O 1
ATOM 1071 N N . LYS A 1 141 ? 24.754 4.033 -30.946 1.00 61.41 141 LYS A N 1
ATOM 1072 C CA . LYS A 1 141 ? 25.160 5.445 -30.971 1.00 61.41 141 LYS A CA 1
ATOM 1073 C C . LYS A 1 141 ? 26.180 5.710 -29.855 1.00 61.41 141 LYS A C 1
ATOM 1075 O O . LYS A 1 141 ? 25.849 5.467 -28.694 1.00 61.41 141 LYS A O 1
ATOM 1080 N N . PRO A 1 142 ? 27.392 6.216 -30.156 1.00 47.38 142 PRO A N 1
ATOM 1081 C CA . PRO A 1 142 ? 28.367 6.525 -29.118 1.00 47.38 142 PRO A CA 1
ATOM 1082 C C . PRO A 1 142 ? 27.888 7.631 -28.168 1.00 47.38 142 PRO A C 1
ATOM 1084 O O . PRO A 1 142 ? 27.380 8.659 -28.609 1.00 47.38 142 PRO A O 1
ATOM 1087 N N . ASN A 1 143 ? 28.179 7.430 -26.881 1.00 44.44 143 ASN A N 1
ATOM 1088 C CA . ASN A 1 143 ? 28.166 8.403 -25.785 1.00 44.44 143 ASN A CA 1
ATOM 1089 C C . ASN A 1 143 ? 26.807 8.957 -25.311 1.00 44.44 143 ASN A C 1
ATOM 1091 O O . ASN A 1 143 ? 26.293 9.949 -25.820 1.00 44.44 143 ASN A O 1
ATOM 1095 N N . SER A 1 144 ? 26.369 8.465 -24.149 1.00 37.19 144 SER A N 1
ATOM 1096 C CA . SER A 1 144 ? 26.093 9.318 -22.977 1.00 37.19 144 SER A CA 1
ATOM 1097 C C . SER A 1 144 ? 26.318 8.493 -21.701 1.00 37.19 144 SER A C 1
ATOM 1099 O O . SER A 1 144 ? 25.557 7.567 -21.437 1.00 37.19 144 SER A O 1
ATOM 1101 N N . GLN A 1 145 ? 27.357 8.788 -20.908 1.00 32.00 145 GLN A N 1
ATOM 1102 C CA . GLN A 1 145 ? 27.551 8.097 -19.623 1.00 32.00 145 GLN A CA 1
ATOM 1103 C C . GLN A 1 145 ? 26.478 8.523 -18.611 1.00 32.00 145 GLN A C 1
ATOM 1105 O O . GLN A 1 145 ? 26.272 9.712 -18.377 1.00 32.00 145 GLN A O 1
ATOM 1110 N N . SER A 1 146 ? 25.846 7.546 -17.965 1.00 38.34 146 SER A N 1
ATOM 1111 C CA . SER A 1 146 ? 24.991 7.707 -16.779 1.00 38.34 146 SER A CA 1
ATOM 1112 C C . SER A 1 146 ? 25.192 6.498 -15.843 1.00 38.34 146 SER A C 1
ATOM 1114 O O . SER A 1 146 ? 25.814 5.521 -16.250 1.00 38.34 146 SER A O 1
ATOM 1116 N N . ARG A 1 147 ? 24.790 6.592 -14.565 1.00 32.03 147 ARG A N 1
ATOM 1117 C CA . ARG A 1 147 ? 25.140 5.664 -13.453 1.00 32.03 147 ARG A CA 1
ATOM 1118 C C . ARG A 1 147 ? 23.850 5.066 -12.834 1.00 32.03 147 ARG A C 1
ATOM 1120 O O . ARG A 1 147 ? 22.956 5.891 -12.719 1.00 32.03 147 ARG A O 1
ATOM 1127 N N . GLU A 1 148 ? 23.745 3.749 -12.484 1.00 38.00 148 GLU A N 1
ATOM 1128 C CA . GLU A 1 148 ? 22.693 3.076 -11.616 1.00 38.00 148 GLU A CA 1
ATOM 1129 C C . GLU A 1 148 ? 22.438 1.503 -11.755 1.00 38.00 148 GLU A C 1
ATOM 1131 O O . GLU A 1 148 ? 21.761 1.093 -12.692 1.00 38.00 148 GLU A O 1
ATOM 1136 N N . HIS A 1 149 ? 22.840 0.616 -10.797 1.00 35.47 149 HIS A N 1
ATOM 1137 C CA . HIS A 1 149 ? 22.493 -0.859 -10.641 1.00 35.47 149 HIS A CA 1
ATOM 1138 C C . HIS A 1 149 ? 22.533 -1.328 -9.135 1.00 35.47 149 HIS A C 1
ATOM 1140 O O . HIS A 1 149 ? 23.330 -0.730 -8.432 1.00 35.47 149 HIS A O 1
ATOM 1146 N N . TYR A 1 150 ? 21.909 -2.341 -8.475 1.00 27.36 150 TYR A N 1
ATOM 1147 C CA . TYR A 1 150 ? 20.960 -3.477 -8.661 1.00 27.36 150 TYR A CA 1
ATOM 1148 C C . TYR A 1 150 ? 20.047 -3.599 -7.397 1.00 27.36 150 TYR A C 1
ATOM 1150 O O . TYR A 1 150 ? 20.604 -3.585 -6.300 1.00 27.36 150 TYR A O 1
ATOM 1158 N N . PHE A 1 151 ? 18.706 -3.772 -7.467 1.00 40.34 151 PHE A N 1
ATOM 1159 C CA . PHE A 1 151 ? 17.829 -3.585 -6.269 1.00 40.34 151 PHE A CA 1
ATOM 1160 C C . PHE A 1 151 ? 16.548 -4.430 -6.167 1.00 40.34 151 PHE A C 1
ATOM 1162 O O . PHE A 1 151 ? 16.140 -5.099 -7.114 1.00 40.34 151 PHE A O 1
ATOM 1169 N N . LEU A 1 152 ? 15.844 -4.265 -5.035 1.00 36.50 152 LEU A N 1
ATOM 1170 C CA . LEU A 1 152 ? 14.379 -4.340 -4.952 1.00 36.50 152 LEU A CA 1
ATOM 1171 C C . LEU A 1 152 ? 13.791 -3.096 -5.654 1.00 36.50 152 LEU A C 1
ATOM 1173 O O . LEU A 1 152 ? 13.428 -2.097 -5.031 1.00 36.50 152 LEU A O 1
ATOM 1177 N N . VAL A 1 153 ? 13.868 -3.121 -6.984 1.00 46.62 153 VAL A N 1
ATOM 1178 C CA . VAL A 1 153 ? 13.715 -1.957 -7.866 1.00 46.62 153 VAL A CA 1
ATOM 1179 C C . VAL A 1 153 ? 12.284 -1.443 -7.904 1.00 46.62 153 VAL A C 1
ATOM 1181 O O . VAL A 1 153 ? 11.373 -2.223 -8.164 1.00 46.62 153 VAL A O 1
ATOM 1184 N N . HIS A 1 154 ? 12.123 -0.117 -7.830 1.00 51.41 154 HIS A N 1
ATOM 1185 C CA . HIS A 1 154 ? 11.058 0.567 -8.567 1.00 51.41 154 HIS A CA 1
ATOM 1186 C C . HIS A 1 154 ? 11.586 1.192 -9.871 1.00 51.41 154 HIS A C 1
ATOM 1188 O O . HIS A 1 154 ? 12.668 1.781 -9.897 1.00 51.41 154 HIS A O 1
ATOM 1194 N N . ILE A 1 155 ? 10.792 1.118 -10.939 1.00 47.59 155 ILE A N 1
ATOM 1195 C CA . ILE A 1 155 ? 10.954 1.912 -12.168 1.00 47.59 155 ILE A CA 1
ATOM 1196 C C . ILE A 1 155 ? 9.902 3.022 -12.111 1.00 47.59 155 ILE A C 1
ATOM 1198 O O . ILE A 1 155 ? 8.720 2.701 -12.112 1.00 47.59 155 ILE A O 1
ATOM 1202 N N . ARG A 1 156 ? 10.301 4.305 -12.050 1.00 44.31 156 ARG A N 1
ATOM 1203 C CA . ARG A 1 156 ? 9.363 5.452 -12.117 1.00 44.31 156 ARG A CA 1
ATOM 1204 C C . ARG A 1 156 ? 9.692 6.383 -13.283 1.00 44.31 156 ARG A C 1
ATOM 1206 O O . ARG A 1 156 ? 10.837 6.815 -13.419 1.00 44.31 156 ARG A O 1
ATOM 1213 N N . ARG A 1 157 ? 8.682 6.719 -14.094 1.00 44.34 157 ARG A N 1
ATOM 1214 C CA . ARG A 1 157 ? 8.811 7.585 -15.280 1.00 44.34 157 ARG A CA 1
ATOM 1215 C C . ARG A 1 157 ? 8.743 9.074 -14.923 1.00 44.34 157 ARG A C 1
ATOM 1217 O O . ARG A 1 157 ? 7.722 9.531 -14.416 1.00 44.34 157 ARG A O 1
ATOM 1224 N N . ASN A 1 158 ? 9.769 9.838 -15.298 1.00 44.41 158 ASN A N 1
ATOM 1225 C CA . ASN A 1 158 ? 9.760 11.304 -15.231 1.00 44.41 158 ASN A CA 1
ATOM 1226 C C . ASN A 1 158 ? 9.559 11.900 -16.637 1.00 44.41 158 ASN A C 1
ATOM 1228 O O . ASN A 1 158 ? 10.455 11.822 -17.474 1.00 44.41 158 ASN A O 1
ATOM 1232 N N . CYS A 1 159 ? 8.389 12.495 -16.884 1.00 39.19 159 CYS A N 1
ATOM 1233 C CA . CYS A 1 159 ? 8.100 13.417 -17.990 1.00 39.19 159 CYS A CA 1
ATOM 1234 C C . CYS A 1 159 ? 6.944 14.338 -17.551 1.00 39.19 159 CYS A C 1
ATOM 1236 O O . CYS A 1 159 ? 6.052 13.901 -16.822 1.00 39.19 159 CYS A O 1
ATOM 1238 N N . GLY A 1 160 ? 6.979 15.612 -17.955 1.00 35.31 160 GLY A N 1
ATOM 1239 C CA . GLY A 1 160 ? 5.903 16.569 -17.679 1.00 35.31 160 GLY A CA 1
ATOM 1240 C C . GLY A 1 160 ? 4.594 16.171 -18.369 1.00 35.31 160 GLY A C 1
ATOM 1241 O O . GLY A 1 160 ? 4.607 15.570 -19.439 1.00 35.31 160 GLY A O 1
ATOM 1242 N N . SER A 1 161 ? 3.465 16.501 -17.748 1.00 33.88 161 SER A N 1
ATOM 1243 C CA . SER A 1 161 ? 2.112 16.072 -18.126 1.00 33.88 161 SER A CA 1
ATOM 1244 C C . SER A 1 161 ? 1.735 16.325 -19.600 1.00 33.88 161 SER A C 1
ATOM 1246 O O . SER A 1 161 ? 1.279 17.421 -19.924 1.00 33.88 161 SER A O 1
ATOM 1248 N N . MET A 1 162 ? 1.849 15.308 -20.472 1.00 28.89 162 MET A N 1
ATOM 1249 C CA . MET A 1 162 ? 1.190 15.255 -21.792 1.00 28.89 162 MET A CA 1
ATOM 1250 C C . MET A 1 162 ? 1.121 13.831 -22.402 1.00 28.89 162 MET A C 1
ATOM 1252 O O . MET A 1 162 ? 2.134 13.161 -22.570 1.00 28.89 162 MET A O 1
ATOM 1256 N N . ALA A 1 163 ? -0.097 13.434 -22.793 1.00 33.16 163 ALA A N 1
ATOM 1257 C CA . ALA A 1 163 ? -0.485 12.497 -23.865 1.00 33.16 163 ALA A CA 1
ATOM 1258 C C . ALA A 1 163 ? 0.215 11.114 -24.053 1.00 33.16 163 ALA A C 1
ATOM 1260 O O . ALA A 1 163 ? 1.252 10.970 -24.699 1.00 33.16 163 ALA A O 1
ATOM 1261 N N . SER A 1 164 ? -0.509 10.063 -23.643 1.00 38.66 164 SER A N 1
ATOM 1262 C CA . SER A 1 164 ? -0.836 8.841 -24.422 1.00 38.66 164 SER A CA 1
ATOM 1263 C C . SER A 1 164 ? 0.234 7.947 -25.092 1.00 38.66 164 SER A C 1
ATOM 1265 O O . SER A 1 164 ? -0.148 7.068 -25.866 1.00 38.66 164 SER A O 1
ATOM 1267 N N . ARG A 1 165 ? 1.542 8.055 -24.809 1.00 46.88 165 ARG A N 1
ATOM 1268 C CA . ARG A 1 165 ? 2.537 7.049 -25.265 1.00 46.88 165 ARG A CA 1
ATOM 1269 C C . ARG A 1 165 ? 3.230 6.286 -24.138 1.00 46.88 165 ARG A C 1
ATOM 1271 O O . ARG A 1 165 ? 3.937 6.879 -23.322 1.00 46.88 165 ARG A O 1
ATOM 1278 N N . GLN A 1 166 ? 3.063 4.964 -24.148 1.00 56.03 166 GLN A N 1
ATOM 1279 C CA . GLN A 1 166 ? 3.787 3.992 -23.320 1.00 56.03 166 GLN A CA 1
ATOM 1280 C C . GLN A 1 166 ? 5.284 3.945 -23.684 1.00 56.03 166 GLN A C 1
ATOM 1282 O O . GLN A 1 166 ? 5.701 4.455 -24.726 1.00 56.03 166 GLN A O 1
ATOM 1287 N N . GLY A 1 167 ? 6.088 3.351 -22.804 1.00 64.25 167 GLY A N 1
ATOM 1288 C CA . GLY A 1 167 ? 7.488 3.015 -23.050 1.00 64.25 167 GLY A CA 1
ATOM 1289 C C . GLY A 1 167 ? 7.881 1.879 -22.116 1.00 64.25 167 GLY A C 1
ATOM 1290 O O . GLY A 1 167 ? 7.728 2.015 -20.901 1.00 64.25 167 GLY A O 1
ATOM 1291 N N . ASP A 1 168 ? 8.308 0.760 -22.687 1.00 75.50 168 ASP A N 1
ATOM 1292 C CA . ASP A 1 168 ? 8.482 -0.504 -21.974 1.00 75.50 168 ASP A CA 1
ATOM 1293 C C . ASP A 1 168 ? 9.737 -0.474 -21.096 1.00 75.50 168 ASP A C 1
ATOM 1295 O O . ASP A 1 168 ? 10.746 0.111 -21.477 1.00 75.50 168 ASP A O 1
ATOM 1299 N N . GLY A 1 169 ? 9.691 -1.113 -19.923 1.00 78.50 169 GLY A N 1
ATOM 1300 C CA . GLY A 1 169 ? 10.812 -1.149 -18.978 1.00 78.50 169 GLY A CA 1
ATOM 1301 C C . GLY A 1 169 ? 11.038 -2.540 -18.397 1.00 78.50 169 GLY A C 1
ATOM 1302 O O . GLY A 1 169 ? 10.349 -2.919 -17.453 1.00 78.50 169 GLY A O 1
ATOM 1303 N N . LEU A 1 170 ? 12.009 -3.290 -18.923 1.00 83.69 170 LEU A N 1
ATOM 1304 C CA . LEU A 1 170 ? 12.388 -4.598 -18.370 1.00 83.69 170 LEU A CA 1
ATOM 1305 C C . LEU A 1 170 ? 13.602 -4.477 -17.453 1.00 83.69 170 LEU A C 1
ATOM 1307 O O . LEU A 1 170 ? 14.524 -3.702 -17.725 1.00 83.69 170 LEU A O 1
ATOM 1311 N N . LEU A 1 171 ? 13.609 -5.289 -16.398 1.00 83.81 171 LEU A N 1
ATOM 1312 C CA . LEU A 1 171 ? 14.666 -5.340 -15.400 1.00 83.81 171 LEU A CA 1
ATOM 1313 C C . LEU A 1 171 ? 15.103 -6.775 -15.120 1.00 83.81 171 LEU A C 1
ATOM 1315 O O . LEU A 1 171 ? 14.326 -7.583 -14.600 1.00 83.81 171 LEU A O 1
ATOM 1319 N N . TYR A 1 172 ? 16.390 -7.020 -15.328 1.00 84.38 172 TYR A N 1
ATOM 1320 C CA . TYR A 1 172 ? 17.042 -8.278 -15.003 1.00 84.38 172 TYR A CA 1
ATOM 1321 C C . TYR A 1 172 ? 18.054 -8.104 -13.868 1.00 84.38 172 TYR A C 1
ATOM 1323 O O . TYR A 1 172 ? 18.782 -7.112 -13.819 1.00 84.38 172 TYR A O 1
ATOM 1331 N N . VAL A 1 173 ? 18.106 -9.094 -12.980 1.00 83.50 173 VAL A N 1
ATOM 1332 C CA . VAL A 1 173 ? 19.122 -9.266 -11.935 1.00 83.50 173 VAL A CA 1
ATOM 1333 C C . VAL A 1 173 ? 19.567 -10.722 -11.996 1.00 83.50 173 VAL A C 1
ATOM 1335 O O . VAL A 1 173 ? 18.718 -11.605 -11.920 1.00 83.50 173 VAL A O 1
ATOM 1338 N N . GLU A 1 174 ? 20.868 -10.971 -12.180 1.00 83.69 174 GLU A N 1
ATOM 1339 C CA . GLU A 1 174 ? 21.422 -12.328 -12.370 1.00 83.69 174 GLU A CA 1
ATOM 1340 C C . GLU A 1 174 ? 20.692 -13.088 -13.499 1.00 83.69 174 GLU A C 1
ATOM 1342 O O . GLU A 1 174 ? 20.211 -14.204 -13.328 1.00 83.69 174 GLU A O 1
ATOM 1347 N N . GLU A 1 175 ? 20.515 -12.411 -14.643 1.00 84.50 175 GLU A N 1
ATOM 1348 C CA . GLU A 1 175 ? 19.756 -12.857 -15.834 1.00 84.50 175 GLU A CA 1
ATOM 1349 C C . GLU A 1 175 ? 18.258 -13.157 -15.611 1.00 84.50 175 GLU A C 1
ATOM 1351 O O . GLU A 1 175 ? 17.510 -13.368 -16.568 1.00 84.50 175 GLU A O 1
ATOM 1356 N N . LYS A 1 176 ? 17.763 -13.086 -14.373 1.00 84.25 176 LYS A N 1
ATOM 1357 C CA . LYS A 1 176 ? 16.356 -13.278 -14.025 1.00 84.25 176 LYS A CA 1
ATOM 1358 C C . LYS A 1 176 ? 15.576 -11.969 -14.149 1.00 84.25 176 LYS A C 1
ATOM 1360 O O . LYS A 1 176 ? 15.909 -10.978 -13.502 1.00 84.25 176 LYS A O 1
ATOM 1365 N N . LEU A 1 177 ? 14.488 -11.982 -14.922 1.00 85.38 177 LEU A N 1
ATOM 1366 C CA . LEU A 1 177 ? 13.505 -10.894 -14.942 1.00 85.38 177 LEU A CA 1
ATOM 1367 C C . LEU A 1 177 ? 12.862 -10.778 -13.548 1.00 85.38 177 LEU A C 1
ATOM 1369 O O . LEU A 1 177 ? 12.210 -11.721 -13.097 1.00 85.38 177 LEU A O 1
ATOM 1373 N N . ILE A 1 178 ? 13.046 -9.641 -12.871 1.00 82.94 178 ILE A N 1
ATOM 1374 C CA . ILE A 1 178 ? 12.463 -9.393 -11.537 1.00 82.94 178 ILE A CA 1
ATOM 1375 C C . ILE A 1 178 ? 11.414 -8.275 -11.521 1.00 82.94 178 ILE A C 1
ATOM 1377 O O . ILE A 1 178 ? 10.552 -8.293 -10.647 1.00 82.94 178 ILE A O 1
ATOM 1381 N N . ALA A 1 179 ? 11.431 -7.348 -12.486 1.00 83.06 179 ALA A N 1
ATOM 1382 C CA . ALA A 1 179 ? 10.352 -6.380 -12.704 1.00 83.06 179 ALA A CA 1
ATOM 1383 C C . ALA A 1 179 ? 10.092 -6.179 -14.204 1.00 83.06 179 ALA A C 1
ATOM 1385 O O . ALA A 1 179 ? 11.012 -6.237 -15.023 1.00 83.06 179 ALA A O 1
ATOM 1386 N N . ASN A 1 180 ? 8.830 -5.931 -14.552 1.00 84.56 180 ASN A N 1
ATOM 1387 C CA . ASN A 1 180 ? 8.370 -5.755 -15.925 1.00 84.56 180 ASN A CA 1
ATOM 1388 C C . ASN A 1 180 ? 7.352 -4.605 -15.997 1.00 84.56 180 ASN A C 1
ATOM 1390 O O . ASN A 1 180 ? 6.258 -4.717 -15.453 1.00 84.56 180 ASN A O 1
ATOM 1394 N N . MET A 1 181 ? 7.728 -3.512 -16.661 1.00 78.12 181 MET A N 1
ATOM 1395 C CA . MET A 1 181 ? 6.892 -2.339 -16.941 1.00 78.12 181 MET A CA 1
ATOM 1396 C C . MET A 1 181 ? 6.465 -2.280 -18.422 1.00 78.12 181 MET A C 1
ATOM 1398 O O . MET A 1 181 ? 6.107 -1.217 -18.923 1.00 78.12 181 MET A O 1
ATOM 1402 N N . SER A 1 182 ? 6.519 -3.388 -19.167 1.00 79.12 182 SER A N 1
ATOM 1403 C CA . SER A 1 182 ? 5.929 -3.425 -20.508 1.00 79.12 182 SER A CA 1
ATOM 1404 C C . SER A 1 182 ? 4.441 -3.084 -20.453 1.00 79.12 182 SER A C 1
ATOM 1406 O O . SER A 1 182 ? 3.714 -3.642 -19.634 1.00 79.12 182 SER A O 1
ATOM 1408 N N . ARG A 1 183 ? 3.988 -2.189 -21.340 1.00 74.06 183 ARG A N 1
ATOM 1409 C CA . ARG A 1 183 ? 2.594 -1.698 -21.454 1.00 74.06 183 ARG A CA 1
ATOM 1410 C C . ARG A 1 183 ? 2.015 -0.932 -20.249 1.00 74.06 183 ARG A C 1
ATOM 1412 O O . ARG A 1 183 ? 0.908 -0.411 -20.375 1.00 74.06 183 ARG A O 1
ATOM 1419 N N . ALA A 1 184 ? 2.721 -0.808 -19.124 1.00 69.25 184 ALA A N 1
ATOM 1420 C CA . ALA A 1 184 ? 2.204 -0.095 -17.953 1.00 69.25 184 ALA A CA 1
ATOM 1421 C C . ALA A 1 184 ? 1.950 1.390 -18.263 1.00 69.25 184 ALA A C 1
ATOM 1423 O O . ALA A 1 184 ? 2.787 2.059 -18.882 1.00 69.25 184 ALA A O 1
ATOM 1424 N N . ASN A 1 185 ? 0.803 1.923 -17.827 1.00 66.69 185 ASN A N 1
ATOM 1425 C CA . ASN A 1 185 ? 0.458 3.315 -18.113 1.00 66.69 185 ASN A CA 1
ATOM 1426 C C . ASN A 1 185 ? 1.168 4.329 -17.178 1.00 66.69 185 ASN A C 1
ATOM 1428 O O . ASN A 1 185 ? 1.950 3.957 -16.298 1.00 66.69 185 ASN A O 1
ATOM 1432 N N . PHE A 1 186 ? 0.952 5.628 -17.413 1.00 59.38 186 PHE A N 1
ATOM 1433 C CA . PHE A 1 186 ? 1.696 6.753 -16.818 1.00 59.38 186 PHE A CA 1
ATOM 1434 C C . PHE A 1 186 ? 1.905 6.716 -15.296 1.00 59.38 186 PHE A C 1
ATOM 1436 O O . PHE A 1 186 ? 1.064 6.268 -14.528 1.00 59.38 186 PHE A O 1
ATOM 1443 N N . GLY A 1 187 ? 3.038 7.279 -14.854 1.00 65.31 187 GLY A N 1
ATOM 1444 C CA . GLY A 1 187 ? 3.331 7.562 -13.442 1.00 65.31 187 GLY A CA 1
ATOM 1445 C C . GLY A 1 187 ? 3.613 6.343 -12.557 1.00 65.31 187 GLY A C 1
ATOM 1446 O O . GLY A 1 187 ? 4.080 6.525 -11.432 1.00 65.31 187 GLY A O 1
ATOM 1447 N N . ASN A 1 188 ? 3.367 5.132 -13.059 1.00 70.69 188 ASN A N 1
ATOM 1448 C CA . ASN A 1 188 ? 3.482 3.900 -12.297 1.00 70.69 188 ASN A CA 1
ATOM 1449 C C . ASN A 1 188 ? 4.880 3.619 -11.742 1.00 70.69 188 ASN A C 1
ATOM 1451 O O . ASN A 1 188 ? 5.903 4.010 -12.305 1.00 70.69 188 ASN A O 1
ATOM 1455 N N . THR A 1 189 ? 4.858 2.869 -10.642 1.00 76.12 189 THR A N 1
ATOM 1456 C CA . THR A 1 189 ? 5.998 2.191 -10.034 1.00 76.12 189 THR A CA 1
ATOM 1457 C C . THR A 1 189 ? 5.744 0.692 -10.145 1.00 76.12 189 THR A C 1
ATOM 1459 O O . THR A 1 189 ? 4.810 0.176 -9.537 1.00 76.12 189 THR A O 1
ATOM 1462 N N . VAL A 1 190 ? 6.574 -0.015 -10.914 1.00 78.38 190 VAL A N 1
ATOM 1463 C CA . VAL A 1 190 ? 6.614 -1.486 -10.883 1.00 78.38 190 VAL A CA 1
ATOM 1464 C C . VAL A 1 190 ? 7.714 -1.916 -9.927 1.00 78.38 190 VAL A C 1
ATOM 1466 O O . VAL A 1 190 ? 8.868 -1.536 -10.120 1.00 78.38 190 VAL A O 1
ATOM 1469 N N . GLN A 1 191 ? 7.342 -2.703 -8.918 1.00 79.06 191 GLN A N 1
ATOM 1470 C CA . GLN A 1 191 ? 8.248 -3.291 -7.931 1.00 79.06 191 GLN A CA 1
ATOM 1471 C C . GLN A 1 191 ? 8.643 -4.726 -8.312 1.00 79.06 191 GLN A C 1
ATOM 1473 O O . GLN A 1 191 ? 7.816 -5.469 -8.849 1.00 79.06 191 GLN A O 1
ATOM 1478 N N . GLY A 1 192 ? 9.874 -5.127 -7.978 1.00 78.50 192 GLY A N 1
ATOM 1479 C CA . GLY A 1 192 ? 10.400 -6.481 -8.193 1.00 78.50 192 GLY A CA 1
ATOM 1480 C C . GLY A 1 192 ? 11.305 -6.964 -7.058 1.00 78.50 192 GLY A C 1
ATOM 1481 O O . GLY A 1 192 ? 12.029 -6.164 -6.473 1.00 78.50 192 GLY A O 1
ATOM 1482 N N . ILE A 1 193 ? 11.282 -8.268 -6.755 1.00 78.75 193 ILE A N 1
ATOM 1483 C CA . ILE A 1 193 ? 11.998 -8.869 -5.611 1.00 78.75 193 ILE A CA 1
ATOM 1484 C C . ILE A 1 193 ? 13.174 -9.734 -6.088 1.00 78.75 193 ILE A C 1
ATOM 1486 O O . ILE A 1 193 ? 12.991 -10.669 -6.872 1.00 78.75 193 ILE A O 1
ATOM 1490 N N . ALA A 1 194 ? 14.364 -9.472 -5.541 1.00 79.69 194 ALA A N 1
ATOM 1491 C CA . ALA A 1 194 ? 15.551 -10.319 -5.661 1.00 79.69 194 ALA A CA 1
ATOM 1492 C C . ALA A 1 194 ? 16.067 -10.733 -4.275 1.00 79.69 194 ALA A C 1
ATOM 1494 O O . ALA A 1 194 ? 16.089 -9.926 -3.348 1.00 79.69 194 ALA A O 1
ATOM 1495 N N . ASN A 1 195 ? 16.523 -11.981 -4.157 1.00 79.25 195 ASN A N 1
ATOM 1496 C CA . ASN A 1 195 ? 17.225 -12.470 -2.973 1.00 79.25 195 ASN A CA 1
ATOM 1497 C C . ASN A 1 195 ? 18.724 -12.264 -3.209 1.00 79.25 195 ASN A C 1
ATOM 1499 O O . ASN A 1 195 ? 19.277 -12.912 -4.091 1.00 79.25 195 ASN A O 1
ATOM 1503 N N . LEU A 1 196 ? 19.365 -11.376 -2.448 1.00 77.38 196 LEU A N 1
ATOM 1504 C CA . LEU A 1 196 ? 20.773 -11.011 -2.632 1.00 77.38 196 LEU A CA 1
ATOM 1505 C C . LEU A 1 196 ? 21.602 -11.388 -1.398 1.00 77.38 196 LEU A C 1
ATOM 1507 O O . LEU A 1 196 ? 21.154 -11.211 -0.265 1.00 77.38 196 LEU A O 1
ATOM 1511 N N . THR A 1 197 ? 22.827 -11.869 -1.615 1.00 77.56 197 THR A N 1
ATOM 1512 C CA . THR A 1 197 ? 23.766 -12.223 -0.539 1.00 77.56 197 THR A CA 1
ATOM 1513 C C . THR A 1 197 ? 24.664 -11.035 -0.207 1.00 77.56 197 THR A C 1
ATOM 1515 O O . THR A 1 197 ? 25.370 -10.522 -1.074 1.00 77.56 197 THR A O 1
ATOM 1518 N N . ALA A 1 198 ? 24.669 -10.605 1.057 1.00 74.31 198 ALA A N 1
ATOM 1519 C CA . ALA A 1 198 ? 25.497 -9.488 1.510 1.00 74.31 198 ALA A CA 1
ATOM 1520 C C . ALA A 1 198 ? 26.996 -9.738 1.250 1.00 74.31 198 ALA A C 1
ATOM 1522 O O . ALA A 1 198 ? 27.509 -10.824 1.511 1.00 74.31 198 ALA A O 1
ATOM 1523 N N . GLY A 1 199 ? 27.695 -8.716 0.747 1.00 76.75 199 GLY A N 1
ATOM 1524 C CA . GLY A 1 199 ? 29.121 -8.778 0.404 1.00 76.75 199 GLY A CA 1
ATOM 1525 C C . GLY A 1 199 ? 29.433 -9.268 -1.016 1.00 76.75 199 GLY A C 1
ATOM 1526 O O . GLY A 1 199 ? 30.534 -9.010 -1.496 1.00 76.75 199 GLY A O 1
ATOM 1527 N N . ASN A 1 200 ? 28.481 -9.893 -1.718 1.00 76.81 200 ASN A N 1
ATOM 1528 C CA . ASN A 1 200 ? 28.668 -10.318 -3.107 1.00 76.81 200 ASN A CA 1
ATOM 1529 C C . ASN A 1 200 ? 28.236 -9.204 -4.084 1.00 76.81 200 ASN A C 1
ATOM 1531 O O . ASN A 1 200 ? 27.083 -8.770 -4.027 1.00 76.81 200 ASN A O 1
ATOM 1535 N N . PRO A 1 201 ? 29.104 -8.759 -5.014 1.00 77.50 201 PRO A N 1
ATOM 1536 C CA . PRO A 1 201 ? 28.683 -7.943 -6.148 1.00 77.50 201 PRO A CA 1
ATOM 1537 C C . PRO A 1 201 ? 27.722 -8.726 -7.046 1.00 77.50 201 PRO A C 1
ATOM 1539 O O . PRO A 1 201 ? 27.994 -9.868 -7.412 1.00 77.50 201 PRO A O 1
ATOM 1542 N N . VAL A 1 202 ? 26.614 -8.094 -7.418 1.00 75.50 202 VAL A N 1
ATOM 1543 C CA . VAL A 1 202 ? 25.584 -8.674 -8.289 1.00 75.50 202 VAL A CA 1
ATOM 1544 C C . VAL A 1 202 ? 25.928 -8.353 -9.748 1.00 75.50 202 VAL A C 1
ATOM 1546 O O . VAL A 1 202 ? 26.408 -7.255 -10.024 1.00 75.50 202 VAL A O 1
ATOM 1549 N N . LEU A 1 203 ? 25.703 -9.284 -10.684 1.00 68.06 203 LEU A N 1
ATOM 1550 C CA . LEU A 1 203 ? 25.952 -9.123 -12.130 1.00 68.06 203 LEU A CA 1
ATOM 1551 C C . LEU A 1 203 ? 24.985 -10.013 -12.948 1.00 68.06 203 LEU A C 1
ATOM 1553 O O . LEU A 1 203 ? 24.704 -11.121 -12.498 1.00 68.06 203 LEU A O 1
ATOM 1557 N N . PRO A 1 204 ? 24.524 -9.634 -14.161 1.00 59.25 204 PRO A N 1
ATOM 1558 C CA . PRO A 1 204 ? 24.458 -8.301 -14.767 1.00 59.25 204 PRO A CA 1
ATOM 1559 C C . PRO A 1 204 ? 23.076 -7.637 -14.567 1.00 59.25 204 PRO A C 1
ATOM 1561 O O . PRO A 1 204 ? 22.061 -8.311 -14.389 1.00 59.25 204 PRO A O 1
ATOM 1564 N N . PHE A 1 205 ? 23.032 -6.301 -14.597 1.00 62.50 205 PHE A N 1
ATOM 1565 C CA . PHE A 1 205 ? 21.795 -5.508 -14.533 1.00 62.50 205 PHE A CA 1
ATOM 1566 C C . PHE A 1 205 ? 21.415 -5.085 -15.947 1.00 62.50 205 PHE A C 1
ATOM 1568 O O . PHE A 1 205 ? 21.902 -4.073 -16.456 1.00 62.50 205 PHE A O 1
ATOM 1575 N N . THR A 1 206 ? 20.560 -5.861 -16.603 1.00 63.12 206 THR A N 1
ATOM 1576 C CA . THR A 1 206 ? 20.041 -5.462 -17.913 1.00 63.12 206 THR A CA 1
ATOM 1577 C C . THR A 1 206 ? 18.772 -4.646 -17.698 1.00 63.12 206 THR A C 1
ATOM 1579 O O . THR A 1 206 ? 17.775 -5.154 -17.187 1.00 63.12 206 THR A O 1
ATOM 1582 N N . LYS A 1 207 ? 18.820 -3.369 -18.086 1.00 61.78 207 LYS A N 1
ATOM 1583 C CA . LYS A 1 207 ? 17.681 -2.445 -18.103 1.00 61.78 207 LYS A CA 1
ATOM 1584 C C . LYS A 1 207 ? 17.341 -2.156 -19.557 1.00 61.78 207 LYS A C 1
ATOM 1586 O O . LYS A 1 207 ? 18.139 -1.549 -20.267 1.00 61.78 207 LYS A O 1
ATOM 1591 N N . VAL A 1 208 ? 16.180 -2.622 -20.001 1.00 61.91 208 VAL A N 1
ATOM 1592 C CA . VAL A 1 208 ? 15.732 -2.483 -21.392 1.00 61.91 208 VAL A CA 1
ATOM 1593 C C . VAL A 1 208 ? 14.656 -1.412 -21.444 1.00 61.91 208 VAL A C 1
ATOM 1595 O O . VAL A 1 208 ? 13.674 -1.515 -20.713 1.00 61.91 208 VAL A O 1
ATOM 1598 N N . PHE A 1 209 ? 14.846 -0.401 -22.293 1.00 63.12 209 PHE A N 1
ATOM 1599 C CA . PHE A 1 209 ? 13.841 0.624 -22.561 1.00 63.12 209 PHE A CA 1
ATOM 1600 C C . PHE A 1 209 ? 13.605 0.753 -24.064 1.00 63.12 209 PHE A C 1
ATOM 1602 O O . PHE A 1 209 ? 14.552 1.005 -24.811 1.00 63.12 209 PHE A O 1
ATOM 1609 N N . ASP A 1 210 ? 12.350 0.609 -24.491 1.00 60.59 210 ASP A N 1
ATOM 1610 C CA . ASP A 1 210 ? 11.899 1.062 -25.809 1.00 60.59 210 ASP A CA 1
ATOM 1611 C C . ASP A 1 210 ? 10.927 2.234 -25.640 1.00 60.59 210 ASP A C 1
ATOM 1613 O O . ASP A 1 210 ? 10.048 2.238 -24.776 1.00 60.59 210 ASP A O 1
ATOM 1617 N N . GLY A 1 211 ? 11.104 3.249 -26.478 1.00 58.34 211 GLY A N 1
ATOM 1618 C CA . GLY A 1 211 ? 10.339 4.484 -26.454 1.00 58.34 211 GLY A CA 1
ATOM 1619 C C . GLY A 1 211 ? 10.268 5.063 -27.856 1.00 58.34 211 GLY A C 1
ATOM 1620 O O . GLY A 1 211 ? 11.221 5.686 -28.323 1.00 58.34 211 GLY A O 1
ATOM 1621 N N . LEU A 1 212 ? 9.122 4.875 -28.519 1.00 55.09 212 LEU A N 1
ATOM 1622 C CA . LEU A 1 212 ? 8.879 5.345 -29.885 1.00 55.09 212 LEU A CA 1
ATOM 1623 C C . LEU A 1 212 ? 9.077 6.869 -29.983 1.00 55.09 212 LEU A C 1
ATOM 1625 O O . LEU A 1 212 ? 8.248 7.656 -29.520 1.00 55.09 212 LEU A O 1
ATOM 1629 N N . PHE A 1 213 ? 10.191 7.256 -30.607 1.00 49.28 213 PHE A N 1
ATOM 1630 C CA . PHE A 1 213 ? 10.960 8.484 -30.350 1.00 49.28 213 PHE A CA 1
ATOM 1631 C C . PHE A 1 213 ? 10.385 9.779 -30.975 1.00 49.28 213 PHE A C 1
ATOM 1633 O O . PHE A 1 213 ? 11.120 10.615 -31.495 1.00 49.28 213 PHE A O 1
ATOM 1640 N N . ASN A 1 214 ? 9.059 9.951 -30.952 1.00 50.66 214 ASN A N 1
ATOM 1641 C CA . ASN A 1 214 ? 8.348 10.933 -31.784 1.00 50.66 214 ASN A CA 1
ATOM 1642 C C . ASN A 1 214 ? 7.773 12.159 -31.036 1.00 50.66 214 ASN A C 1
ATOM 1644 O O . ASN A 1 214 ? 7.032 12.920 -31.655 1.00 50.66 214 ASN A O 1
ATOM 1648 N N . PHE A 1 215 ? 8.060 12.374 -29.743 1.00 51.16 215 PHE A N 1
ATOM 1649 C CA . PHE A 1 215 ? 7.501 13.503 -28.972 1.00 51.16 215 PHE A CA 1
ATOM 1650 C C . PHE A 1 215 ? 8.491 14.183 -28.006 1.00 51.16 215 PHE A C 1
ATOM 1652 O O . PHE A 1 215 ? 9.573 13.680 -27.725 1.00 51.16 215 PHE A O 1
ATOM 1659 N N . LEU A 1 216 ? 8.106 15.377 -27.540 1.00 53.31 216 LEU A N 1
ATOM 1660 C CA . LEU A 1 216 ? 8.982 16.462 -27.069 1.00 53.31 216 LEU A CA 1
ATOM 1661 C C . LEU A 1 216 ? 9.544 16.347 -25.631 1.00 53.31 216 LEU A C 1
ATOM 1663 O O . LEU A 1 216 ? 10.106 17.327 -25.146 1.00 53.31 216 LEU A O 1
ATOM 1667 N N . CYS A 1 217 ? 9.420 15.211 -24.932 1.00 51.69 217 CYS A N 1
ATOM 1668 C CA . CYS A 1 217 ? 10.023 15.041 -23.599 1.00 51.69 217 CYS A CA 1
ATOM 1669 C C . CYS A 1 217 ? 11.056 13.911 -23.556 1.00 51.69 217 CYS A C 1
ATOM 1671 O O . CYS A 1 217 ? 10.863 12.843 -24.134 1.00 51.69 217 CYS A O 1
ATOM 1673 N N . ALA A 1 218 ? 12.147 14.141 -22.822 1.00 57.09 218 ALA A N 1
ATOM 1674 C CA . ALA A 1 218 ? 13.078 13.083 -22.456 1.00 57.09 218 ALA A CA 1
ATOM 1675 C C . ALA A 1 218 ? 12.415 12.133 -21.446 1.00 57.09 218 ALA A C 1
ATOM 1677 O O . ALA A 1 218 ? 11.764 12.583 -20.502 1.00 57.09 218 ALA A O 1
ATOM 1678 N N . TYR A 1 219 ? 12.605 10.826 -21.623 1.00 62.00 219 TYR A N 1
ATOM 1679 C CA . TYR A 1 219 ? 12.099 9.817 -20.695 1.00 62.00 219 TYR A CA 1
ATOM 1680 C C . TYR A 1 219 ? 13.165 9.462 -19.656 1.00 62.00 219 TYR A C 1
ATOM 1682 O O . TYR A 1 219 ? 14.155 8.804 -19.970 1.00 62.00 219 TYR A O 1
ATOM 1690 N N . GLY A 1 220 ? 12.956 9.889 -18.410 1.00 67.12 220 GLY A N 1
ATOM 1691 C CA . GLY A 1 220 ? 13.738 9.409 -17.269 1.00 67.12 220 GLY A CA 1
ATOM 1692 C C . GLY A 1 220 ? 13.111 8.165 -16.639 1.00 67.12 220 GLY A C 1
ATOM 1693 O O . GLY A 1 220 ? 11.889 8.108 -16.498 1.00 67.12 220 GLY A O 1
ATOM 1694 N N . ILE A 1 221 ? 13.944 7.213 -16.205 1.00 73.00 221 ILE A N 1
ATOM 1695 C CA . ILE A 1 221 ? 13.569 6.144 -15.266 1.00 73.00 221 ILE A CA 1
ATOM 1696 C C . ILE A 1 221 ? 14.417 6.297 -14.006 1.00 73.00 221 ILE A C 1
ATOM 1698 O O . ILE A 1 221 ? 15.604 5.964 -14.047 1.00 73.00 221 ILE A O 1
ATOM 1702 N N . THR A 1 222 ? 13.801 6.723 -12.903 1.00 78.12 222 THR A N 1
ATOM 1703 C CA . THR A 1 222 ? 14.416 6.667 -11.566 1.00 78.12 222 THR A CA 1
ATOM 1704 C C . THR A 1 222 ? 14.478 5.223 -11.073 1.00 78.12 222 THR A C 1
ATOM 1706 O O . THR A 1 222 ? 13.537 4.458 -11.305 1.00 78.12 222 THR A O 1
ATOM 1709 N N . LEU A 1 223 ? 15.571 4.889 -10.382 1.00 79.06 223 LEU A N 1
ATOM 1710 C CA . LEU A 1 223 ? 15.836 3.600 -9.751 1.00 79.06 223 LEU A CA 1
ATOM 1711 C C . LEU A 1 223 ? 15.902 3.749 -8.220 1.00 79.06 223 LEU A C 1
ATOM 1713 O O . LEU A 1 223 ? 16.702 4.536 -7.719 1.00 79.06 223 LEU A O 1
ATOM 1717 N N . GLY A 1 224 ? 15.100 2.990 -7.473 1.00 82.88 224 GLY A N 1
ATOM 1718 C CA . GLY A 1 224 ? 15.080 3.025 -6.000 1.00 82.88 224 GLY A CA 1
ATOM 1719 C C . GLY A 1 224 ? 15.078 1.647 -5.349 1.00 82.88 224 GLY A C 1
ATOM 1720 O O . GLY A 1 224 ? 14.944 0.638 -6.043 1.00 82.88 224 GLY A O 1
ATOM 1721 N N . VAL A 1 225 ? 15.239 1.613 -4.023 1.00 80.00 225 VAL A N 1
ATOM 1722 C CA . VAL A 1 225 ? 15.440 0.382 -3.243 1.00 80.00 225 VAL A CA 1
ATOM 1723 C C . VAL A 1 225 ? 14.754 0.405 -1.876 1.00 80.00 225 VAL A C 1
ATOM 1725 O O . VAL A 1 225 ? 14.960 1.315 -1.077 1.00 80.00 225 VAL A O 1
ATOM 1728 N N . SER A 1 226 ? 14.018 -0.664 -1.569 1.00 81.19 226 SER A N 1
ATOM 1729 C CA . SER A 1 226 ? 13.778 -1.106 -0.191 1.00 81.19 226 SER A CA 1
ATOM 1730 C C . SER A 1 226 ? 14.786 -2.215 0.121 1.00 81.19 226 SER A C 1
ATOM 1732 O O . SER A 1 226 ? 14.753 -3.281 -0.493 1.00 81.19 226 SER A O 1
ATOM 1734 N N . VAL A 1 227 ? 15.738 -1.970 1.027 1.00 72.75 227 VAL A N 1
ATOM 1735 C CA . VAL A 1 227 ? 16.533 -3.066 1.604 1.00 72.75 227 VAL A CA 1
ATOM 1736 C C . VAL A 1 227 ? 15.633 -3.744 2.628 1.00 72.75 227 VAL A C 1
ATOM 1738 O O . VAL A 1 227 ? 15.040 -3.051 3.455 1.00 72.75 227 VAL A O 1
ATOM 1741 N N . GLY A 1 228 ? 15.517 -5.074 2.573 1.00 65.19 228 GLY A N 1
ATOM 1742 C CA . GLY A 1 228 ? 14.681 -5.855 3.490 1.00 65.19 228 GLY A CA 1
ATOM 1743 C C . GLY A 1 228 ? 15.123 -5.666 4.941 1.00 65.19 228 GLY A C 1
ATOM 1744 O O . GLY A 1 228 ? 16.005 -6.373 5.424 1.00 65.19 228 GLY A O 1
ATOM 1745 N N . ASN A 1 229 ? 14.550 -4.670 5.619 1.00 65.00 229 ASN A N 1
ATOM 1746 C CA . ASN A 1 229 ? 15.036 -4.237 6.917 1.00 65.00 229 ASN A CA 1
ATOM 1747 C C . ASN A 1 229 ? 14.547 -5.181 8.016 1.00 65.00 229 ASN A C 1
ATOM 1749 O O . ASN A 1 229 ? 13.399 -5.101 8.448 1.00 65.00 229 ASN A O 1
ATOM 1753 N N . ILE A 1 230 ? 15.449 -6.023 8.517 1.00 60.56 230 ILE A N 1
ATOM 1754 C CA . ILE A 1 230 ? 15.161 -6.928 9.632 1.00 60.56 230 ILE A CA 1
ATOM 1755 C C . ILE A 1 230 ? 14.731 -6.189 10.908 1.00 60.56 230 ILE A C 1
ATOM 1757 O O . ILE A 1 230 ? 13.953 -6.754 11.671 1.00 60.56 230 ILE A O 1
ATOM 1761 N N . THR A 1 231 ? 15.143 -4.929 11.131 1.00 60.06 231 THR A N 1
ATOM 1762 C CA . THR A 1 231 ? 14.660 -4.174 12.303 1.00 60.06 231 THR A CA 1
ATOM 1763 C C . THR A 1 231 ? 13.192 -3.797 12.155 1.00 60.06 231 THR A C 1
ATOM 1765 O O . THR A 1 231 ? 12.464 -3.938 13.121 1.00 60.06 231 THR A O 1
ATOM 1768 N N . ARG A 1 232 ? 12.714 -3.447 10.947 1.00 71.94 232 ARG A N 1
ATOM 1769 C CA . ARG A 1 232 ? 11.286 -3.162 10.687 1.00 71.94 232 ARG A CA 1
ATOM 1770 C C . ARG A 1 232 ? 10.400 -4.334 11.121 1.00 71.94 232 ARG A C 1
ATOM 1772 O O . ARG A 1 232 ? 9.324 -4.110 11.669 1.00 71.94 232 ARG A O 1
ATOM 1779 N N . TYR A 1 233 ? 10.855 -5.567 10.888 1.00 77.62 233 TYR A N 1
ATOM 1780 C CA . TYR A 1 233 ? 10.154 -6.767 11.344 1.00 77.62 233 TYR A CA 1
ATOM 1781 C C . TYR A 1 233 ? 10.256 -6.936 12.865 1.00 77.62 233 TYR A C 1
ATOM 1783 O O . TYR A 1 233 ? 9.222 -7.066 13.501 1.00 77.62 233 TYR A O 1
ATOM 1791 N N . VAL A 1 234 ? 11.444 -6.799 13.469 1.00 83.44 234 VAL A N 1
ATOM 1792 C CA . VAL A 1 234 ? 11.609 -6.857 14.940 1.00 83.44 234 VAL A CA 1
ATOM 1793 C C . VAL A 1 234 ? 10.772 -5.795 15.670 1.00 83.44 234 VAL A C 1
ATOM 1795 O O . VAL A 1 234 ? 10.156 -6.102 16.689 1.00 83.44 234 VAL A O 1
ATOM 1798 N N . ASP A 1 235 ? 10.702 -4.570 15.152 1.00 87.19 235 ASP A N 1
ATOM 1799 C CA . ASP A 1 235 ? 9.899 -3.471 15.697 1.00 87.19 235 ASP A CA 1
ATOM 1800 C C . ASP A 1 235 ? 8.392 -3.780 15.577 1.00 87.19 235 ASP A C 1
ATOM 1802 O O . ASP A 1 235 ? 7.617 -3.516 16.499 1.00 87.19 235 ASP A O 1
ATOM 1806 N N . ALA A 1 236 ? 7.967 -4.387 14.460 1.00 88.94 236 ALA A N 1
ATOM 1807 C CA . ALA A 1 236 ? 6.591 -4.836 14.252 1.00 88.94 236 ALA A CA 1
ATOM 1808 C C . ALA A 1 236 ? 6.212 -6.034 15.143 1.00 88.94 236 ALA A C 1
ATOM 1810 O O . ALA A 1 236 ? 5.166 -5.992 15.785 1.00 88.94 236 ALA A O 1
ATOM 1811 N N . ASP A 1 237 ? 7.065 -7.057 15.243 1.00 88.75 237 ASP A N 1
ATOM 1812 C CA . ASP A 1 237 ? 6.884 -8.227 16.112 1.00 88.75 237 ASP A CA 1
ATOM 1813 C C . ASP A 1 237 ? 6.830 -7.809 17.592 1.00 88.75 237 ASP A C 1
ATOM 1815 O O . ASP A 1 237 ? 5.964 -8.258 18.345 1.00 88.75 237 ASP A O 1
ATOM 1819 N N . THR A 1 238 ? 7.709 -6.888 18.006 1.00 92.62 238 THR A N 1
ATOM 1820 C CA . THR A 1 238 ? 7.735 -6.330 19.370 1.00 92.62 238 THR A CA 1
ATOM 1821 C C . THR A 1 238 ? 6.440 -5.584 19.684 1.00 92.62 238 THR A C 1
ATOM 1823 O O . THR A 1 238 ? 5.849 -5.796 20.747 1.00 92.62 238 THR A O 1
ATOM 1826 N N . LEU A 1 239 ? 5.953 -4.751 18.755 1.00 94.56 239 LEU A N 1
ATOM 1827 C CA . LEU A 1 239 ? 4.666 -4.079 18.914 1.00 94.56 239 LEU A CA 1
ATOM 1828 C C . LEU A 1 239 ? 3.513 -5.098 18.963 1.00 94.56 239 LEU A C 1
ATOM 1830 O O . LEU A 1 239 ? 2.703 -5.038 19.886 1.00 94.56 239 LEU A O 1
ATOM 1834 N N . ALA A 1 240 ? 3.466 -6.064 18.041 1.00 94.31 240 ALA A N 1
ATOM 1835 C CA . ALA A 1 240 ? 2.415 -7.082 17.954 1.00 94.31 240 ALA A CA 1
ATOM 1836 C C . ALA A 1 240 ? 2.331 -7.963 19.213 1.00 94.31 240 ALA A C 1
ATOM 1838 O O . ALA A 1 240 ? 1.236 -8.279 19.678 1.00 94.31 240 ALA A O 1
ATOM 1839 N N . ALA A 1 241 ? 3.470 -8.305 19.821 1.00 94.38 241 ALA A N 1
ATOM 1840 C CA . ALA A 1 241 ? 3.516 -9.027 21.090 1.00 94.38 241 ALA A CA 1
ATOM 1841 C C . ALA A 1 241 ? 2.971 -8.201 22.276 1.00 94.38 241 ALA A C 1
ATOM 1843 O O . ALA A 1 241 ? 2.427 -8.771 23.229 1.00 94.38 241 ALA A O 1
ATOM 1844 N N . SER A 1 242 ? 3.099 -6.869 22.219 1.00 96.19 242 SER A N 1
ATOM 1845 C CA . SER A 1 242 ? 2.707 -5.948 23.297 1.00 96.19 242 SER A CA 1
ATOM 1846 C C . SER A 1 242 ? 1.222 -5.559 23.322 1.00 96.19 242 SER A C 1
ATOM 1848 O O . SER A 1 242 ? 0.755 -5.082 24.356 1.00 96.19 242 SER A O 1
ATOM 1850 N N . VAL A 1 243 ? 0.478 -5.772 22.228 1.00 97.00 243 VAL A N 1
ATOM 1851 C CA . VAL A 1 243 ? -0.909 -5.294 22.059 1.00 97.00 243 VAL A CA 1
ATOM 1852 C C . VAL A 1 243 ? -1.963 -6.400 22.204 1.00 97.00 243 VAL A C 1
ATOM 1854 O O . VAL A 1 243 ? -1.665 -7.593 22.135 1.00 97.00 243 VAL A O 1
ATOM 1857 N N . ASP A 1 244 ? -3.225 -6.012 22.400 1.00 96.62 244 ASP A N 1
ATOM 1858 C CA . ASP A 1 244 ? -4.360 -6.939 22.506 1.00 96.62 244 ASP A CA 1
ATOM 1859 C C . ASP A 1 244 ? -4.936 -7.338 21.139 1.00 96.62 244 ASP A C 1
ATOM 1861 O O . ASP A 1 244 ? -5.492 -8.431 20.994 1.00 96.62 244 ASP A O 1
ATOM 1865 N N . LEU A 1 245 ? -4.801 -6.455 20.146 1.00 96.31 245 LEU A N 1
ATOM 1866 C CA . LEU A 1 245 ? -5.284 -6.625 18.778 1.00 96.31 245 LEU A CA 1
ATOM 1867 C C . LEU A 1 245 ? -4.284 -6.029 17.778 1.00 96.31 245 LEU A C 1
ATOM 1869 O O . LEU A 1 245 ? -3.798 -4.916 17.973 1.00 96.31 245 LEU A O 1
ATOM 1873 N N . SER A 1 246 ? -4.046 -6.742 16.677 1.00 95.69 246 SER A N 1
ATOM 1874 C CA . SER A 1 246 ? -3.243 -6.267 15.545 1.00 95.69 246 SER A CA 1
ATOM 1875 C C . SER A 1 246 ? -4.130 -6.055 14.318 1.00 95.69 246 SER A C 1
ATOM 1877 O O . SER A 1 246 ? -4.861 -6.960 13.914 1.00 95.69 246 SER A O 1
ATOM 1879 N N . ILE A 1 247 ? -4.052 -4.876 13.705 1.00 95.31 247 ILE A N 1
ATOM 1880 C CA . ILE A 1 247 ? -4.735 -4.526 12.452 1.00 95.31 247 ILE A CA 1
ATOM 1881 C C . ILE A 1 247 ? -3.655 -4.323 11.389 1.00 95.31 247 ILE A C 1
ATOM 1883 O O . ILE A 1 247 ? -2.792 -3.464 11.567 1.00 95.31 247 ILE A O 1
ATOM 1887 N N . ILE A 1 248 ? -3.673 -5.112 10.311 1.00 93.38 248 ILE A N 1
ATOM 1888 C CA . ILE A 1 248 ? -2.662 -5.035 9.250 1.00 93.38 248 ILE A CA 1
ATOM 1889 C C . ILE A 1 248 ? -3.316 -4.519 7.971 1.00 93.38 248 ILE A C 1
ATOM 1891 O O . ILE A 1 248 ? -4.174 -5.176 7.381 1.00 93.38 248 ILE A O 1
ATOM 1895 N N . PHE A 1 249 ? -2.871 -3.352 7.525 1.00 91.50 249 PHE A N 1
ATOM 1896 C CA . PHE A 1 249 ? -3.172 -2.831 6.203 1.00 91.50 249 PHE A CA 1
ATOM 1897 C C . PHE A 1 249 ? -2.188 -3.416 5.194 1.00 91.50 249 PHE A C 1
ATOM 1899 O O . PHE A 1 249 ? -0.970 -3.374 5.377 1.00 91.50 249 PHE A O 1
ATOM 1906 N N . VAL A 1 250 ? -2.739 -3.985 4.131 1.00 86.88 250 VAL A N 1
ATOM 1907 C CA . VAL A 1 250 ? -2.007 -4.532 2.992 1.00 86.88 250 VAL A CA 1
ATOM 1908 C C . VAL A 1 250 ? -2.705 -4.056 1.726 1.00 86.88 250 VAL A C 1
ATOM 1910 O O . VAL A 1 250 ? -3.917 -3.859 1.727 1.00 86.88 250 VAL A O 1
ATOM 1913 N N . SER A 1 251 ? -1.949 -3.890 0.650 1.00 82.50 251 SER A N 1
ATOM 1914 C CA . SER A 1 251 ? -2.486 -3.656 -0.687 1.00 82.50 251 SER A CA 1
ATOM 1915 C C . SER A 1 251 ? -1.752 -4.533 -1.698 1.00 82.50 251 SER A C 1
ATOM 1917 O O . SER A 1 251 ? -0.624 -4.979 -1.461 1.00 82.50 251 SER A O 1
ATOM 1919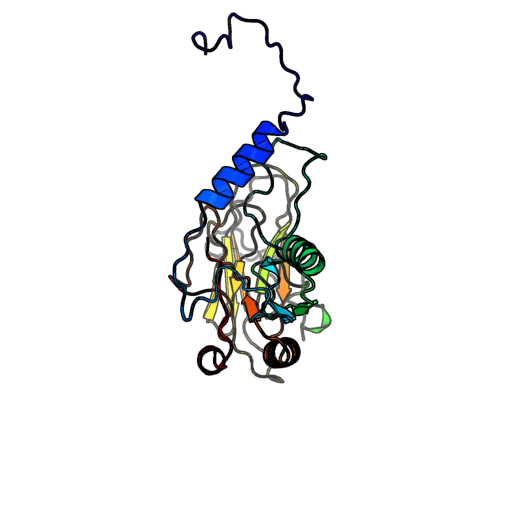 N N . ASP A 1 252 ? -2.377 -4.759 -2.849 1.00 79.12 252 ASP A N 1
ATOM 1920 C CA . ASP A 1 252 ? -1.639 -5.020 -4.083 1.00 79.12 252 ASP A CA 1
ATOM 1921 C C . ASP A 1 252 ? -1.806 -3.817 -5.022 1.00 79.12 252 ASP A C 1
ATOM 1923 O O . ASP A 1 252 ? -2.662 -2.954 -4.830 1.00 79.12 252 ASP A O 1
ATOM 1927 N N . ARG A 1 253 ? -0.954 -3.733 -6.041 1.00 75.50 253 ARG A N 1
ATOM 1928 C CA . ARG A 1 253 ? -0.937 -2.645 -7.012 1.00 75.50 253 ARG A CA 1
ATOM 1929 C C . ARG A 1 253 ? -1.403 -3.131 -8.369 1.00 75.50 253 ARG A C 1
ATOM 1931 O O . ARG A 1 253 ? -0.606 -3.605 -9.181 1.00 75.50 253 ARG A O 1
ATOM 1938 N N . PHE A 1 254 ? -2.678 -2.904 -8.639 1.00 73.38 254 PHE A N 1
ATOM 1939 C CA . PHE A 1 254 ? -3.226 -2.948 -9.987 1.00 73.38 254 PHE A CA 1
ATOM 1940 C C . PHE A 1 254 ? -2.995 -1.612 -10.702 1.00 73.38 254 PHE A C 1
ATOM 1942 O O . PHE A 1 254 ? -2.964 -0.547 -10.082 1.00 73.38 254 PHE A O 1
ATOM 1949 N N . SER A 1 255 ? -2.826 -1.648 -12.024 1.00 70.75 255 SER A N 1
ATOM 1950 C CA . SER A 1 255 ? -2.883 -0.444 -12.851 1.00 70.75 255 SER A CA 1
ATOM 1951 C C . SER A 1 255 ? -3.224 -0.775 -14.300 1.00 70.75 255 SER A C 1
ATOM 1953 O O . SER A 1 255 ? -3.049 -1.905 -14.759 1.00 70.75 255 SER A O 1
ATOM 1955 N N . GLU A 1 256 ? -3.705 0.225 -15.031 1.00 69.81 256 GLU A N 1
ATOM 1956 C CA . GLU A 1 256 ? -4.084 0.082 -16.432 1.00 69.81 256 GLU A CA 1
ATOM 1957 C C . GLU A 1 256 ? -2.898 -0.403 -17.289 1.00 69.81 256 GLU A C 1
ATOM 1959 O O . GLU A 1 256 ? -1.792 0.147 -17.244 1.00 69.81 256 GLU A O 1
ATOM 1964 N N . GLY A 1 257 ? -3.151 -1.434 -18.099 1.00 70.88 257 GLY A N 1
ATOM 1965 C CA . GLY A 1 257 ? -2.181 -1.991 -19.042 1.00 70.88 257 GLY A CA 1
ATOM 1966 C C . GLY A 1 257 ? -1.219 -3.035 -18.466 1.00 70.88 257 GLY A C 1
ATOM 1967 O O . GLY A 1 257 ? -0.345 -3.495 -19.201 1.00 70.88 257 GLY A O 1
ATOM 1968 N N . THR A 1 258 ? -1.342 -3.441 -17.195 1.00 68.00 258 THR A N 1
ATOM 1969 C CA . THR A 1 258 ? -0.462 -4.467 -16.602 1.00 68.00 258 THR A CA 1
ATOM 1970 C C . THR A 1 258 ? -1.204 -5.395 -15.641 1.00 68.00 258 THR A C 1
ATOM 1972 O O . THR A 1 258 ? -1.666 -4.973 -14.584 1.00 68.00 258 THR A O 1
ATOM 1975 N N . ASP A 1 259 ? -1.262 -6.681 -15.994 1.00 74.25 259 ASP A N 1
ATOM 1976 C CA . ASP A 1 259 ? -1.784 -7.746 -15.133 1.00 74.25 259 ASP A CA 1
ATOM 1977 C C . ASP A 1 259 ? -0.891 -7.964 -13.900 1.00 74.25 259 ASP A C 1
ATOM 1979 O O . ASP A 1 259 ? 0.333 -7.792 -13.959 1.00 74.25 259 ASP A O 1
ATOM 1983 N N . ASN A 1 260 ? -1.465 -8.436 -12.787 1.00 72.88 260 ASN A N 1
ATOM 1984 C CA . ASN A 1 260 ? -0.652 -8.812 -11.634 1.00 72.88 260 ASN A CA 1
ATOM 1985 C C . ASN A 1 260 ? 0.119 -10.119 -11.891 1.00 72.88 260 ASN A C 1
ATOM 1987 O O . ASN A 1 260 ? -0.387 -11.220 -11.672 1.00 72.88 260 ASN A O 1
ATOM 1991 N N . GLY A 1 261 ? 1.387 -9.996 -12.286 1.00 67.31 261 GLY A N 1
ATOM 1992 C CA . GLY A 1 261 ? 2.305 -11.120 -12.517 1.00 67.31 261 GLY A CA 1
ATOM 1993 C C . GLY A 1 261 ? 2.633 -11.990 -11.289 1.00 67.31 261 GLY A C 1
ATOM 1994 O O . GLY A 1 261 ? 3.464 -12.889 -11.398 1.00 67.31 261 GLY A O 1
ATOM 1995 N N . LEU A 1 262 ? 2.011 -11.733 -10.132 1.00 67.25 262 LEU A N 1
ATOM 1996 C CA . LEU A 1 262 ? 2.112 -12.529 -8.903 1.00 67.25 262 LEU A CA 1
ATOM 1997 C C . LEU A 1 262 ? 0.891 -13.445 -8.677 1.00 67.25 262 LEU A C 1
ATOM 1999 O O . LEU A 1 262 ? 0.904 -14.272 -7.765 1.00 67.25 262 LEU A O 1
ATOM 2003 N N . GLY A 1 263 ? -0.146 -13.343 -9.518 1.00 76.00 263 GLY A N 1
ATOM 2004 C CA . GLY A 1 263 ? -1.387 -14.103 -9.375 1.00 76.00 263 GLY A CA 1
ATOM 2005 C C . GLY A 1 263 ? -2.219 -13.614 -8.187 1.00 76.00 263 GLY A C 1
ATOM 2006 O O . GLY A 1 263 ? -2.507 -12.426 -8.079 1.00 76.00 263 GLY A O 1
ATOM 2007 N N . LEU A 1 264 ? -2.605 -14.537 -7.301 1.00 75.25 264 LEU A N 1
ATOM 2008 C CA . LEU A 1 264 ? -3.367 -14.261 -6.074 1.00 75.25 264 LEU A CA 1
ATOM 2009 C C . LEU A 1 264 ? -2.433 -14.226 -4.848 1.00 75.25 264 LEU A C 1
ATOM 2011 O O . LEU A 1 264 ? -2.615 -14.982 -3.896 1.00 75.25 264 LEU A O 1
ATOM 2015 N N . SER A 1 265 ? -1.347 -13.451 -4.918 1.00 76.12 265 SER A N 1
ATOM 2016 C CA . SER A 1 265 ? -0.347 -13.340 -3.844 1.00 76.12 265 SER A CA 1
ATOM 2017 C C . SER A 1 265 ? 0.085 -11.892 -3.643 1.00 76.12 265 SER A C 1
ATOM 2019 O O . SER A 1 265 ? 0.631 -11.284 -4.562 1.00 76.12 265 SER A O 1
ATOM 2021 N N . LEU A 1 266 ? -0.095 -11.385 -2.420 1.00 73.06 266 LEU A N 1
ATOM 2022 C CA . LEU A 1 266 ? 0.312 -10.038 -2.014 1.00 73.06 266 LEU A CA 1
ATOM 2023 C C . LEU A 1 266 ? 1.813 -9.787 -2.234 1.00 73.06 266 LEU A C 1
ATOM 2025 O O . LEU A 1 266 ? 2.658 -10.673 -2.049 1.00 73.06 266 LEU A O 1
ATOM 2029 N N . ARG A 1 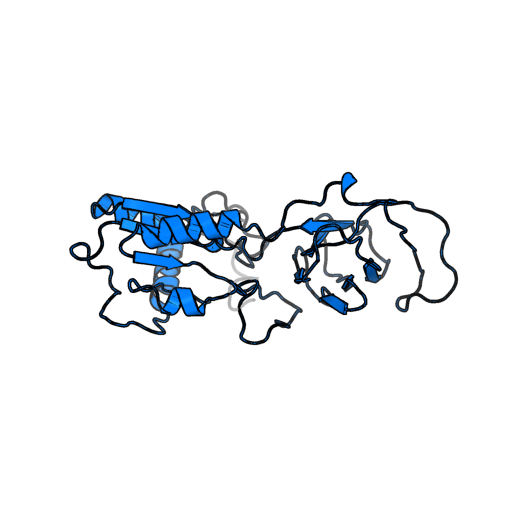267 ? 2.152 -8.543 -2.583 1.00 66.50 267 ARG A N 1
ATOM 2030 C CA . ARG A 1 267 ? 3.538 -8.092 -2.768 1.00 66.50 267 ARG A CA 1
ATOM 2031 C C . ARG A 1 267 ? 4.315 -8.123 -1.457 1.00 66.50 267 ARG A C 1
ATOM 2033 O O . ARG A 1 267 ? 3.812 -7.753 -0.409 1.00 66.50 267 ARG A O 1
ATOM 2040 N N . GLU A 1 268 ? 5.576 -8.539 -1.545 1.00 58.84 268 GLU A N 1
ATOM 2041 C CA . GLU A 1 268 ? 6.585 -8.506 -0.469 1.00 58.84 268 GLU A CA 1
ATOM 2042 C C . GLU A 1 268 ? 6.293 -9.308 0.819 1.00 58.84 268 GLU A C 1
ATOM 2044 O O . GLU A 1 268 ? 7.242 -9.590 1.549 1.00 58.84 268 GLU A O 1
ATOM 2049 N N . ILE A 1 269 ? 5.068 -9.800 1.075 1.00 50.16 269 ILE A N 1
ATOM 2050 C CA . ILE A 1 269 ? 4.736 -10.639 2.251 1.00 50.16 269 ILE A CA 1
ATOM 2051 C C . ILE A 1 269 ? 5.219 -12.094 2.079 1.00 50.16 269 ILE A C 1
ATOM 2053 O O . ILE A 1 269 ? 4.499 -13.076 2.250 1.00 50.16 269 ILE A O 1
ATOM 2057 N N . LYS A 1 270 ? 6.521 -12.232 1.818 1.00 45.88 270 LYS A N 1
ATOM 2058 C CA . LYS A 1 270 ? 7.337 -13.343 2.311 1.00 45.88 270 LYS A CA 1
ATOM 2059 C C . LYS A 1 270 ? 8.057 -12.921 3.592 1.00 45.88 270 LYS A C 1
ATOM 2061 O O . LYS A 1 270 ? 9.255 -13.156 3.741 1.00 45.88 270 LYS A O 1
ATOM 2066 N N . MET A 1 271 ? 7.297 -12.368 4.547 1.00 45.09 271 MET A N 1
ATOM 2067 C CA . MET A 1 271 ? 7.625 -12.555 5.962 1.00 45.09 271 MET A CA 1
ATOM 2068 C C . MET A 1 271 ? 7.887 -14.048 6.144 1.00 45.09 271 MET A C 1
ATOM 2070 O O . MET A 1 271 ? 7.033 -14.871 5.797 1.00 45.09 271 MET A O 1
ATOM 2074 N N . GLN A 1 272 ? 9.100 -14.396 6.579 1.00 40.78 272 GLN A N 1
ATOM 2075 C CA . GLN A 1 272 ? 9.640 -15.745 6.375 1.00 40.78 272 GLN A CA 1
ATOM 2076 C C . GLN A 1 272 ? 8.835 -16.829 7.113 1.00 40.78 272 GLN A C 1
ATOM 2078 O O . GLN A 1 272 ? 8.910 -18.010 6.769 1.00 40.78 272 GLN A O 1
ATOM 2083 N N . SER A 1 273 ? 7.978 -16.391 8.035 1.00 41.78 273 SER A N 1
ATOM 2084 C CA . SER A 1 273 ? 6.913 -17.160 8.648 1.00 41.78 273 SER A CA 1
ATOM 2085 C C . SER A 1 273 ? 5.655 -16.314 8.938 1.00 41.78 273 SER A C 1
ATOM 2087 O O . SER A 1 273 ? 5.265 -16.097 10.080 1.00 41.78 273 SER A O 1
ATOM 2089 N N . PHE A 1 274 ? 4.884 -15.972 7.893 1.00 42.84 274 PHE A N 1
ATOM 2090 C CA . PHE A 1 274 ? 3.446 -15.637 8.050 1.00 42.84 274 PHE A CA 1
ATOM 2091 C C . PHE A 1 274 ? 2.677 -16.739 8.819 1.00 42.84 274 PHE A C 1
ATOM 2093 O O . PHE A 1 274 ? 1.634 -16.498 9.418 1.00 42.84 274 PHE A O 1
ATOM 2100 N N . LYS A 1 275 ? 3.228 -17.961 8.822 1.00 46.59 275 LYS A N 1
ATOM 2101 C CA . LYS A 1 275 ? 2.819 -19.092 9.653 1.00 46.59 275 LYS A CA 1
ATOM 2102 C C . LYS A 1 275 ? 3.018 -18.845 11.157 1.00 46.59 275 LYS A C 1
ATOM 2104 O O . LYS A 1 275 ? 2.107 -19.138 11.917 1.00 46.59 275 LYS A O 1
ATOM 2109 N N . ASP A 1 276 ? 4.125 -18.241 11.582 1.00 48.28 276 ASP A N 1
ATOM 2110 C CA . ASP A 1 276 ? 4.366 -17.953 13.003 1.00 48.28 276 ASP A CA 1
ATOM 2111 C C . ASP A 1 276 ? 3.405 -16.850 13.480 1.00 48.28 276 ASP A C 1
ATOM 2113 O O . ASP A 1 276 ? 2.852 -16.944 14.571 1.00 48.28 276 ASP A O 1
ATOM 2117 N N . TRP A 1 277 ? 3.080 -15.871 12.621 1.00 50.06 277 TRP A N 1
ATOM 2118 C CA . TRP A 1 277 ? 1.993 -14.901 12.862 1.00 50.06 277 TRP A CA 1
ATOM 2119 C C . TRP A 1 277 ? 0.584 -15.537 12.912 1.00 50.06 277 TRP A C 1
ATOM 2121 O O . TRP A 1 277 ? -0.327 -14.929 13.471 1.00 50.06 277 TRP A O 1
ATOM 2131 N N . GLN A 1 278 ? 0.380 -16.759 12.395 1.00 50.88 278 GLN A N 1
ATOM 2132 C CA . GLN A 1 278 ? -0.851 -17.535 12.639 1.00 50.88 278 GLN A CA 1
ATOM 2133 C C . GLN A 1 278 ? -0.829 -18.276 13.985 1.00 50.88 278 GLN A C 1
ATOM 2135 O O . GLN A 1 278 ? -1.900 -18.524 14.542 1.00 50.88 278 GLN A O 1
ATOM 2140 N N . ASP A 1 279 ? 0.358 -18.589 14.511 1.00 49.41 279 ASP A N 1
ATOM 2141 C CA . ASP A 1 279 ? 0.556 -19.223 15.819 1.00 49.41 279 ASP A CA 1
ATOM 2142 C C . ASP A 1 279 ? 0.557 -18.201 16.986 1.00 49.41 279 ASP A C 1
ATOM 2144 O O . ASP A 1 279 ? 0.417 -18.588 18.150 1.00 49.41 279 ASP A O 1
ATOM 2148 N N . TYR A 1 280 ? 0.617 -16.888 16.709 1.00 51.22 280 TYR A N 1
ATOM 2149 C CA . TYR A 1 280 ? 0.354 -15.849 17.716 1.00 51.22 280 TYR A CA 1
ATOM 2150 C C . TYR A 1 280 ? -1.107 -15.925 18.224 1.00 51.22 280 TYR A C 1
ATOM 2152 O O . TYR A 1 280 ? -2.055 -15.869 17.435 1.00 51.22 280 TYR A O 1
ATOM 2160 N N . PRO A 1 281 ? -1.349 -15.973 19.552 1.00 46.53 281 PRO A N 1
ATOM 2161 C CA . PRO A 1 281 ? -2.684 -16.220 20.113 1.00 46.53 281 PRO A CA 1
ATOM 2162 C C . PRO A 1 281 ? -3.676 -15.050 19.960 1.00 46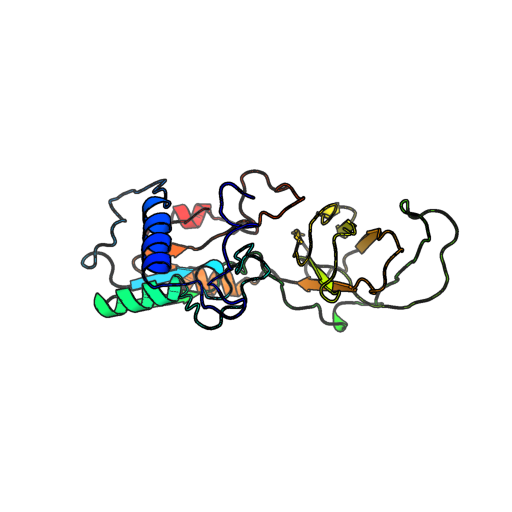.53 281 PRO A C 1
ATOM 2164 O O . PRO A 1 281 ? -4.859 -15.200 20.283 1.00 46.53 281 PRO A O 1
ATOM 2167 N N . ARG A 1 282 ? -3.223 -13.886 19.476 1.00 49.97 282 ARG A N 1
ATOM 2168 C CA . ARG A 1 282 ? -4.028 -12.675 19.249 1.00 49.97 282 ARG A CA 1
ATOM 2169 C C . ARG A 1 282 ? -4.020 -12.352 17.751 1.00 49.97 282 ARG A C 1
ATOM 2171 O O . ARG A 1 282 ? -2.992 -11.999 17.189 1.00 49.97 282 ARG A O 1
ATOM 2178 N N . LYS A 1 283 ? -5.166 -12.570 17.098 1.00 50.88 283 LYS A N 1
ATOM 2179 C CA . LYS A 1 283 ? -5.287 -12.673 15.631 1.00 50.88 283 LYS A CA 1
ATOM 2180 C C . LYS A 1 283 ? -5.218 -11.316 14.928 1.00 50.88 283 LYS A C 1
ATOM 2182 O O . LYS A 1 283 ? -5.892 -10.378 15.346 1.00 50.88 283 LYS A O 1
ATOM 2187 N N . ALA A 1 284 ? -4.497 -11.286 13.809 1.00 42.66 284 ALA A N 1
ATOM 2188 C CA . ALA A 1 284 ? -4.514 -10.196 12.841 1.00 42.66 284 ALA A CA 1
ATOM 2189 C C . ALA A 1 284 ? -5.695 -10.290 11.856 1.00 42.66 284 ALA A C 1
ATOM 2191 O O . ALA A 1 284 ? -6.222 -11.380 11.602 1.00 42.66 284 ALA A O 1
ATOM 2192 N N . TRP A 1 285 ? -6.050 -9.149 11.260 1.00 51.28 285 TRP A N 1
ATOM 2193 C CA . TRP A 1 285 ? -6.996 -9.033 10.146 1.00 51.28 285 TRP A CA 1
ATOM 2194 C C . TRP A 1 285 ? -6.392 -8.231 8.997 1.00 51.28 285 TRP A C 1
ATOM 2196 O O . TRP A 1 285 ? -5.540 -7.373 9.226 1.00 51.28 285 TRP A O 1
ATOM 2206 N N . PHE A 1 286 ? -6.874 -8.529 7.792 1.00 44.69 286 PHE A N 1
ATOM 2207 C CA . PHE A 1 286 ? -6.492 -7.906 6.530 1.00 44.69 286 PHE A CA 1
ATOM 2208 C C . PHE A 1 286 ? -7.729 -7.261 5.912 1.00 44.69 286 PHE A C 1
ATOM 2210 O O . PHE A 1 286 ? -8.809 -7.856 5.948 1.00 44.69 286 PHE A O 1
ATOM 2217 N N . PHE A 1 287 ? -7.551 -6.081 5.329 1.00 38.88 287 PHE A N 1
ATOM 2218 C CA . PHE A 1 287 ? -8.493 -5.491 4.383 1.00 38.88 287 PHE A CA 1
ATOM 2219 C C . PHE A 1 287 ? -7.904 -5.659 2.978 1.00 38.88 287 PHE A C 1
ATOM 2221 O O . PHE A 1 287 ? -6.697 -5.507 2.805 1.00 38.88 287 PHE A O 1
ATOM 2228 N N . GLU A 1 288 ? -8.738 -6.028 2.009 1.00 30.36 288 GLU A N 1
ATOM 2229 C CA . GLU A 1 288 ? -8.343 -6.363 0.636 1.00 30.36 288 GLU A CA 1
ATOM 2230 C C . GLU A 1 288 ? -9.392 -5.781 -0.323 1.00 30.36 288 GLU A C 1
ATOM 2232 O O . GLU A 1 288 ? -10.583 -6.081 -0.184 1.00 30.36 288 GLU A O 1
ATOM 2237 N N . HIS A 1 289 ? -8.946 -4.923 -1.245 1.00 34.00 289 HIS A N 1
ATOM 2238 C CA . HIS A 1 289 ? -9.702 -4.267 -2.321 1.00 34.00 289 HIS A CA 1
ATOM 2239 C C . HIS A 1 289 ? -8.819 -4.241 -3.580 1.00 34.00 289 HIS A C 1
ATOM 2241 O O . HIS A 1 289 ? -7.601 -3.995 -3.414 1.00 34.00 289 HIS A O 1
#

Sequence (289 aa):
MFEFGVVDEPVTGSEKGVARTQDHLDLTQTLAEEGIVLLKNTNATLPIDVLKYKTIGVFGIDGTNASQVSENHGGFVIDKTLVTSSPLEEIIKHGKEQNISVSYSEAYPGTGTFPQVQSNMFLDGLNVTYWTTANWTGPVKPNSQSREHYFLVHIRRNCGSMASRQGDGLLYVEEKLIANMSRANFGNTVQGIANLTAGNPVLPFTKVFDGLFNFLCAYGITLGVSVGNITRYVDADTLAASVDLSIIFVSDRFSEGTDNGLGLSLREIKMQSFKDWQDYPRKAWFFEH

pLDDT: mean 74.26, std 18.33, range [27.36, 98.12]

Radius of gyration: 23.67 Å; chains: 1; bounding box: 64×47×62 Å